Protein AF-A0A4D6WVI9-F1 (afdb_monomer_lite)

Sequence (254 aa):
MNNIILNSSVSWKLLPWIKISQKIFILQQKVYKFSRRCNQHKVYQFQDYMINSSDVKLFIIQKTINNINKYYNNYNKKKYKVKDKIKFYIYKNLYNIQKYKKSIKIILEYIKQYLIYVCIKPEWEARFEPIYKLDSNTFNKSFYIYQISDFFSSNSRNILKTYTSFLSINKSTKYLVVSYFIKRIQSLPYIKYYISCWLNYRNMQYSLYLRNTYDVSYPSVFNCLEILVNYIMLNGWQWYLIYTLNFSKKNNSL

Secondary structure (DSSP, 8-state):
-------TT--GGGS-HHHHHHHHHHHHHHHHHHHHTT-HHHHHHHHHHHHH-HHHHHHHHHHHHHHHHHHHHHHH-------HHHHHHHHHTTT-GGG--HHHHHHHHHHHHHHHHHHHHHHHHHHS-HHHH-SS-HHHHHHHHHHHHHHHHTT-SSSTTT----------GGG--HHHHHHHH---HHHHHHHHHHHHTT-SPPPTTTTS--------GGGHHHHHHHHHHHTTHHHHHHHHHHHHHHHTT-

Structure (mmCIF, N/CA/C/O backbone):
data_AF-A0A4D6WVI9-F1
#
_entry.id   AF-A0A4D6WVI9-F1
#
loop_
_atom_site.group_PDB
_atom_site.id
_atom_site.type_symbol
_atom_site.label_atom_id
_atom_site.label_alt_id
_atom_site.label_comp_id
_atom_site.label_asym_id
_atom_site.label_entity_id
_atom_site.label_seq_id
_atom_site.pdbx_PDB_ins_code
_atom_site.Cartn_x
_atom_site.Cartn_y
_atom_site.Cartn_z
_atom_site.occupancy
_atom_site.B_iso_or_equiv
_atom_site.auth_seq_id
_atom_site.auth_comp_id
_atom_site.auth_asym_id
_atom_site.auth_atom_id
_atom_site.pdbx_PDB_model_num
ATOM 1 N N . MET A 1 1 ? -14.026 -21.372 2.992 1.00 39.72 1 MET A N 1
ATOM 2 C CA . MET A 1 1 ? -13.087 -20.446 3.674 1.00 39.72 1 MET A CA 1
ATOM 3 C C . MET A 1 1 ? -13.906 -19.501 4.537 1.00 39.72 1 MET A C 1
ATOM 5 O O . MET A 1 1 ? -14.769 -18.826 3.993 1.00 39.72 1 MET A O 1
ATOM 9 N N . ASN A 1 2 ? -13.689 -19.478 5.854 1.00 37.91 2 ASN A N 1
ATOM 10 C CA . ASN A 1 2 ? -14.531 -18.698 6.766 1.00 37.91 2 ASN A CA 1
ATOM 11 C C . ASN A 1 2 ? -14.215 -17.205 6.632 1.00 37.91 2 ASN A C 1
ATOM 13 O O . ASN A 1 2 ? -13.144 -16.750 7.039 1.00 37.91 2 ASN A O 1
ATOM 17 N N . ASN A 1 3 ? -15.146 -16.454 6.046 1.00 55.00 3 ASN A N 1
ATOM 18 C CA . ASN A 1 3 ? -15.143 -14.999 6.120 1.00 55.00 3 ASN A CA 1
ATOM 19 C C . ASN A 1 3 ? -15.251 -14.596 7.595 1.00 55.00 3 ASN A C 1
ATOM 21 O O . ASN A 1 3 ? -16.103 -15.111 8.317 1.00 55.00 3 ASN A O 1
ATOM 25 N N . ILE A 1 4 ? -14.383 -13.692 8.055 1.00 62.62 4 ILE A N 1
ATOM 26 C CA . ILE A 1 4 ? -14.512 -13.119 9.397 1.00 62.62 4 ILE A CA 1
ATOM 27 C C . ILE A 1 4 ? -15.808 -12.303 9.402 1.00 62.62 4 ILE A C 1
ATOM 29 O O . ILE A 1 4 ? -15.873 -11.240 8.784 1.00 62.62 4 ILE A O 1
ATOM 33 N N . ILE A 1 5 ? -16.844 -12.807 10.072 1.00 64.31 5 ILE A N 1
ATOM 34 C CA . ILE A 1 5 ? -18.084 -12.062 10.292 1.00 64.31 5 ILE A CA 1
ATOM 35 C C . ILE A 1 5 ? -17.775 -11.012 11.361 1.00 64.31 5 ILE A C 1
ATOM 37 O O . ILE A 1 5 ? -17.593 -11.321 12.538 1.00 64.31 5 ILE A O 1
ATOM 41 N N . LEU A 1 6 ? -17.626 -9.763 10.929 1.00 70.62 6 LEU A N 1
ATOM 42 C CA . LEU A 1 6 ? -17.353 -8.637 11.813 1.00 70.62 6 LEU A CA 1
ATOM 43 C C . LEU A 1 6 ? -18.669 -8.016 12.270 1.00 70.62 6 LEU A C 1
ATOM 45 O O . LEU A 1 6 ? -19.405 -7.459 11.458 1.00 70.62 6 LEU A O 1
ATOM 49 N N . ASN A 1 7 ? -18.897 -8.021 13.581 1.00 70.00 7 ASN A N 1
ATOM 50 C CA . ASN A 1 7 ? -19.986 -7.284 14.216 1.00 70.00 7 ASN A CA 1
ATOM 51 C C . ASN A 1 7 ? -19.443 -6.088 15.010 1.00 70.00 7 ASN A C 1
ATOM 53 O O . ASN A 1 7 ? -18.265 -6.033 15.370 1.00 70.00 7 ASN A O 1
ATOM 57 N N . SER A 1 8 ? -20.315 -5.126 15.321 1.00 66.69 8 SER A N 1
ATOM 58 C CA . SER A 1 8 ? -19.968 -3.898 16.057 1.00 66.69 8 SER A CA 1
ATOM 59 C C . SER A 1 8 ? -19.470 -4.141 17.492 1.00 66.69 8 SER A C 1
ATOM 61 O O . SER A 1 8 ? -18.873 -3.241 18.088 1.00 66.69 8 SER A O 1
ATOM 63 N N . SER A 1 9 ? -19.700 -5.340 18.033 1.00 67.50 9 SER A N 1
ATOM 64 C CA . SER A 1 9 ? -19.270 -5.800 19.358 1.00 67.50 9 SER A CA 1
ATOM 65 C C . SER A 1 9 ? -17.914 -6.516 19.366 1.00 67.50 9 SER A C 1
ATOM 67 O O . SER A 1 9 ? -17.366 -6.750 20.442 1.00 67.50 9 SER A O 1
ATOM 69 N N . VAL A 1 10 ? -17.349 -6.859 18.202 1.00 76.38 10 VAL A N 1
ATOM 70 C CA . VAL A 1 10 ? -16.098 -7.627 18.129 1.00 76.38 10 VAL A CA 1
ATOM 71 C C . VAL A 1 10 ? -14.928 -6.778 18.619 1.00 76.38 10 VAL A C 1
ATOM 73 O O . VAL A 1 10 ? -14.648 -5.702 18.082 1.00 76.38 10 VAL A O 1
ATOM 76 N N . SER A 1 11 ? -14.201 -7.287 19.617 1.00 81.44 11 SER A N 1
ATOM 77 C CA . SER A 1 11 ? -12.953 -6.663 20.047 1.00 81.44 11 SER A CA 1
ATOM 78 C C . SER A 1 11 ? -11.889 -6.835 18.971 1.00 81.44 11 SER A C 1
ATOM 80 O O . SER A 1 11 ? -11.511 -7.953 18.617 1.00 81.44 11 SER A O 1
ATOM 82 N N . TRP A 1 12 ? -11.330 -5.722 18.501 1.00 85.81 12 TRP A N 1
ATOM 83 C CA . TRP A 1 12 ? -10.275 -5.752 17.486 1.00 85.81 12 TRP A CA 1
ATOM 84 C C . TRP A 1 12 ? -9.005 -6.438 17.993 1.00 85.81 12 TRP A C 1
ATOM 86 O O . TRP A 1 12 ? -8.198 -6.913 17.201 1.00 85.81 12 TRP A O 1
ATOM 96 N N . LYS A 1 13 ? -8.811 -6.518 19.313 1.00 84.50 13 LYS A N 1
ATOM 97 C CA . LYS A 1 13 ? -7.664 -7.215 19.907 1.00 84.50 13 LYS A CA 1
ATOM 98 C C . LYS A 1 13 ? -7.710 -8.728 19.689 1.00 84.50 13 LYS A C 1
ATOM 100 O O . LYS A 1 13 ? -6.651 -9.331 19.593 1.00 84.50 13 LYS A O 1
ATOM 105 N N . LEU A 1 14 ? -8.906 -9.310 19.588 1.00 87.31 14 LEU A N 1
ATOM 106 C CA . LEU A 1 14 ? -9.111 -10.757 19.458 1.00 87.31 14 LEU A CA 1
ATOM 107 C C . LEU A 1 14 ? -9.004 -11.256 18.011 1.00 87.31 14 LEU A C 1
ATOM 109 O O . LEU A 1 14 ? -9.065 -12.457 17.763 1.00 87.31 14 LEU A O 1
ATOM 113 N N . LEU A 1 15 ? -8.852 -10.350 17.042 1.00 88.12 15 LEU A N 1
ATOM 114 C CA . LEU A 1 15 ? -8.699 -10.735 15.644 1.00 88.12 15 LEU A CA 1
ATOM 115 C C . LEU A 1 15 ? -7.383 -11.505 15.433 1.00 88.12 15 LEU A C 1
ATOM 117 O O . LEU A 1 15 ? -6.364 -11.162 16.039 1.00 88.12 15 LEU A O 1
ATOM 121 N N . PRO A 1 16 ? -7.361 -12.513 14.540 1.00 91.06 16 PRO A N 1
ATOM 122 C CA . PRO A 1 16 ? -6.181 -13.336 14.289 1.00 91.06 16 PRO A CA 1
ATOM 123 C C . PRO A 1 16 ? -5.155 -12.584 13.423 1.00 91.06 16 PRO A C 1
ATOM 125 O O . PRO A 1 16 ? -4.913 -12.931 12.265 1.00 91.06 16 PRO A O 1
ATOM 128 N N . TRP A 1 17 ? -4.540 -11.539 13.983 1.00 91.69 17 TRP A N 1
ATOM 129 C CA . TRP A 1 17 ? -3.661 -10.605 13.273 1.00 91.69 17 TRP A CA 1
ATOM 130 C C . TRP A 1 17 ? -2.486 -11.279 12.565 1.00 91.69 17 TRP A C 1
ATOM 132 O O . TRP A 1 17 ? -2.117 -10.846 11.477 1.00 91.69 17 TRP A O 1
ATOM 142 N N . ILE A 1 18 ? -1.941 -12.354 13.143 1.00 92.25 18 ILE A N 1
ATOM 143 C CA . ILE A 1 18 ? -0.852 -13.139 12.543 1.00 92.25 18 ILE A CA 1
ATOM 144 C C . ILE A 1 18 ? -1.324 -13.827 11.255 1.00 92.25 18 ILE A C 1
ATOM 146 O O . ILE A 1 18 ? -0.655 -13.759 10.229 1.00 92.25 18 ILE A O 1
ATOM 150 N N . LYS A 1 19 ? -2.515 -14.439 11.267 1.00 92.50 19 LYS A N 1
ATOM 151 C CA . LYS A 1 19 ? -3.078 -15.081 10.068 1.00 92.50 19 LYS A CA 1
ATOM 152 C C . LYS A 1 19 ? -3.406 -14.041 8.996 1.00 92.50 19 LYS A C 1
ATOM 154 O O . LYS A 1 19 ? -3.151 -14.266 7.816 1.00 92.50 19 LYS A O 1
ATOM 159 N N . ILE A 1 20 ? -3.946 -12.892 9.406 1.00 93.25 20 ILE A N 1
ATOM 160 C CA . ILE A 1 20 ? -4.245 -11.774 8.502 1.00 93.25 20 ILE A CA 1
ATOM 161 C C . ILE A 1 20 ? -2.956 -11.269 7.836 1.00 93.25 20 ILE A C 1
ATOM 163 O O . ILE A 1 20 ? -2.907 -11.158 6.612 1.00 93.25 20 ILE A O 1
ATOM 167 N N . SER A 1 21 ? -1.893 -11.014 8.606 1.00 92.00 21 SER A N 1
ATOM 168 C CA . SER A 1 21 ? -0.628 -10.512 8.055 1.00 92.00 21 SER A CA 1
ATOM 169 C C . SER A 1 21 ? 0.038 -11.518 7.114 1.00 92.00 21 SER A C 1
ATOM 171 O O . SER A 1 21 ? 0.501 -11.124 6.044 1.00 92.00 21 SER A O 1
ATOM 173 N N . GLN A 1 22 ? 0.016 -12.811 7.449 1.00 94.50 22 GLN A N 1
ATOM 174 C CA . GLN A 1 22 ? 0.532 -13.879 6.587 1.00 94.50 22 GLN A CA 1
ATOM 175 C C . GLN A 1 22 ? -0.202 -13.937 5.244 1.00 94.50 22 GLN A C 1
ATOM 177 O O . GLN A 1 22 ? 0.440 -13.996 4.196 1.00 94.50 22 GLN A O 1
ATOM 182 N N . LYS A 1 23 ? -1.540 -13.859 5.244 1.00 94.06 23 LYS A N 1
ATOM 183 C CA . LYS A 1 23 ? -2.323 -13.832 3.998 1.00 94.06 23 LYS A CA 1
ATOM 184 C C . LYS A 1 23 ? -1.950 -12.641 3.119 1.00 94.06 23 LYS A C 1
ATOM 186 O O . LYS A 1 23 ? -1.757 -12.809 1.917 1.00 94.06 23 LYS A O 1
ATOM 191 N N . ILE A 1 24 ? -1.830 -11.454 3.713 1.00 95.12 24 ILE A N 1
ATOM 192 C CA . ILE A 1 24 ? -1.454 -10.234 2.987 1.00 95.12 24 ILE A CA 1
ATOM 193 C C . ILE A 1 24 ? -0.057 -10.390 2.388 1.00 95.12 24 ILE A C 1
ATOM 195 O O . ILE A 1 24 ? 0.131 -10.115 1.206 1.00 95.12 24 ILE A O 1
ATOM 199 N N . PHE A 1 25 ? 0.895 -10.903 3.164 1.00 95.44 25 PHE A N 1
ATOM 200 C CA . PHE A 1 25 ? 2.254 -11.154 2.697 1.00 95.44 25 PHE A CA 1
ATOM 201 C C . PHE A 1 25 ? 2.296 -12.146 1.524 1.00 95.44 25 PHE A C 1
ATOM 203 O O . PHE A 1 25 ? 2.973 -11.897 0.528 1.00 95.44 25 PHE A O 1
ATOM 210 N N . ILE A 1 26 ? 1.518 -13.231 1.585 1.00 96.38 26 ILE A N 1
ATOM 211 C CA . ILE A 1 26 ? 1.399 -14.199 0.484 1.00 96.38 26 ILE A CA 1
ATOM 212 C C . ILE A 1 26 ? 0.833 -13.531 -0.777 1.00 96.38 26 ILE A C 1
ATOM 214 O O . ILE A 1 26 ? 1.336 -13.772 -1.876 1.00 96.38 26 ILE A O 1
ATOM 218 N N . LEU A 1 27 ? -0.191 -12.681 -0.644 1.00 96.38 27 LEU A N 1
ATOM 219 C CA . LEU A 1 27 ? -0.748 -11.935 -1.778 1.00 96.38 27 LEU A CA 1
ATOM 220 C C . LEU A 1 27 ? 0.288 -10.977 -2.379 1.00 96.38 27 LEU A C 1
ATOM 222 O O . LEU A 1 27 ? 0.478 -10.975 -3.595 1.00 96.38 27 LEU A O 1
ATOM 226 N N . GLN A 1 28 ? 1.024 -10.244 -1.542 1.00 96.50 28 GLN A N 1
ATOM 227 C CA . GLN A 1 28 ? 2.100 -9.357 -1.989 1.00 96.50 28 GLN A CA 1
ATOM 228 C C . GLN A 1 28 ? 3.207 -10.125 -2.722 1.00 96.50 28 GLN A C 1
ATOM 230 O O . GLN A 1 28 ? 3.633 -9.706 -3.796 1.00 96.50 28 GLN A O 1
ATOM 235 N N . GLN A 1 29 ? 3.617 -11.292 -2.218 1.00 96.69 29 GLN A N 1
ATOM 236 C CA . GLN A 1 29 ? 4.578 -12.146 -2.918 1.00 96.69 29 GLN A CA 1
ATOM 237 C C . GLN A 1 29 ? 4.069 -12.618 -4.281 1.00 96.69 29 GLN A C 1
ATOM 239 O O . GLN A 1 29 ? 4.848 -12.695 -5.232 1.00 96.69 29 GLN A O 1
ATOM 244 N N . LYS A 1 30 ? 2.777 -12.950 -4.401 1.00 96.75 30 LYS A N 1
ATOM 245 C CA . LYS A 1 30 ? 2.186 -13.327 -5.692 1.00 96.75 30 LYS A CA 1
ATOM 246 C C . LYS A 1 30 ? 2.261 -12.162 -6.676 1.00 96.75 30 LYS A C 1
ATOM 248 O O . LYS A 1 30 ? 2.750 -12.363 -7.786 1.00 96.75 30 LYS A O 1
ATOM 253 N N . VAL A 1 31 ? 1.868 -10.956 -6.258 1.00 96.81 31 VAL A N 1
ATOM 254 C CA . VAL A 1 31 ? 1.981 -9.742 -7.086 1.00 96.81 31 VAL A CA 1
ATOM 255 C C . VAL A 1 31 ? 3.430 -9.514 -7.522 1.00 96.81 31 VAL A C 1
ATOM 257 O O . VAL A 1 31 ? 3.687 -9.342 -8.711 1.00 96.81 31 VAL A O 1
ATOM 260 N N . TYR A 1 32 ? 4.385 -9.607 -6.596 1.00 96.12 32 TYR A N 1
ATOM 261 C CA . TYR A 1 32 ? 5.811 -9.467 -6.891 1.00 96.12 32 TYR A CA 1
ATOM 262 C C . TYR A 1 32 ? 6.294 -10.494 -7.934 1.00 96.12 32 TYR A C 1
ATOM 264 O O . TYR A 1 32 ? 6.923 -10.131 -8.929 1.00 96.12 32 TYR A O 1
ATOM 272 N N . LYS A 1 33 ? 5.955 -11.780 -7.756 1.00 97.06 33 LYS A N 1
ATOM 273 C CA . LYS A 1 33 ? 6.332 -12.863 -8.684 1.00 97.06 33 LYS A CA 1
ATOM 274 C C . LYS A 1 33 ? 5.735 -12.666 -10.081 1.00 97.06 33 LYS A C 1
ATOM 276 O O . LYS A 1 33 ? 6.434 -12.893 -11.066 1.00 97.06 33 LYS A O 1
ATOM 281 N N . PHE A 1 34 ? 4.473 -12.247 -10.184 1.00 97.25 34 PHE A N 1
ATOM 282 C CA . PHE A 1 34 ? 3.843 -11.983 -11.483 1.00 97.25 34 PHE A CA 1
ATOM 283 C C . PHE A 1 34 ? 4.369 -10.708 -12.144 1.00 97.25 34 PHE A C 1
ATOM 285 O O . PHE A 1 34 ? 4.575 -10.719 -13.356 1.00 97.25 34 PHE A O 1
ATOM 292 N N . SER A 1 35 ? 4.682 -9.669 -11.364 1.00 95.25 35 SER A N 1
ATOM 293 C CA . SER A 1 35 ? 5.329 -8.454 -11.871 1.00 95.25 35 SER A CA 1
ATOM 294 C C . SER A 1 35 ? 6.711 -8.756 -12.460 1.00 95.25 35 SER A C 1
ATOM 296 O O . SER A 1 35 ? 7.001 -8.325 -13.572 1.00 95.25 35 SER A O 1
ATOM 298 N N . ARG A 1 36 ? 7.524 -9.597 -11.796 1.00 93.75 36 ARG A N 1
ATOM 299 C CA . ARG A 1 36 ? 8.822 -10.061 -12.335 1.00 93.75 36 ARG A CA 1
ATOM 300 C C . ARG A 1 36 ? 8.709 -10.800 -13.669 1.00 93.75 36 ARG A C 1
ATOM 302 O O . ARG A 1 36 ? 9.650 -10.776 -14.448 1.00 93.75 36 ARG A O 1
ATOM 309 N N . ARG A 1 37 ? 7.587 -11.481 -13.909 1.00 95.62 37 ARG A N 1
ATOM 310 C CA . ARG A 1 37 ? 7.300 -12.208 -15.157 1.00 95.62 37 ARG A CA 1
ATOM 311 C C . ARG A 1 37 ? 6.554 -11.349 -16.183 1.00 95.62 37 ARG A C 1
ATOM 313 O O . ARG A 1 37 ? 6.050 -11.895 -17.156 1.00 95.62 37 ARG A O 1
ATOM 320 N N . CYS A 1 38 ? 6.406 -10.047 -15.929 1.00 92.81 38 CYS A N 1
ATOM 321 C CA . CYS A 1 38 ? 5.645 -9.115 -16.762 1.00 92.81 38 CYS A CA 1
ATOM 322 C C . CYS A 1 38 ? 4.188 -9.551 -17.025 1.00 92.81 38 CYS A C 1
ATOM 324 O O . CYS A 1 38 ? 3.580 -9.147 -18.013 1.00 92.81 38 CYS A O 1
ATOM 326 N N . ASN A 1 39 ? 3.590 -10.361 -16.139 1.00 95.31 39 ASN A N 1
ATOM 327 C CA . ASN A 1 39 ? 2.210 -10.820 -16.294 1.00 95.31 39 ASN A CA 1
ATOM 328 C C . ASN A 1 39 ? 1.236 -9.811 -15.669 1.00 95.31 39 ASN A C 1
ATOM 330 O O . ASN A 1 39 ? 0.808 -9.963 -14.520 1.00 95.31 39 ASN A O 1
ATOM 334 N N . GLN A 1 40 ? 0.895 -8.775 -16.438 1.00 93.25 40 GLN A N 1
ATOM 335 C CA . GLN A 1 40 ? 0.081 -7.658 -15.954 1.00 93.25 40 GLN A CA 1
ATOM 336 C C . GLN A 1 40 ? -1.344 -8.077 -15.569 1.00 93.25 40 GLN A C 1
ATOM 338 O O . GLN A 1 40 ? -1.868 -7.617 -14.558 1.00 93.25 40 GLN A O 1
ATOM 343 N N . HIS A 1 41 ? -1.953 -8.997 -16.323 1.00 94.88 41 HIS A N 1
ATOM 344 C CA . HIS A 1 41 ? -3.313 -9.466 -16.051 1.00 94.88 41 HIS A CA 1
ATOM 345 C C . HIS A 1 41 ? -3.432 -10.085 -14.651 1.00 94.88 41 HIS A C 1
ATOM 347 O O . HIS A 1 41 ? -4.323 -9.732 -13.877 1.00 94.88 41 HIS A O 1
ATOM 353 N N . LYS A 1 42 ? -2.497 -10.971 -14.277 1.00 95.94 42 LYS A N 1
ATOM 354 C CA . LYS A 1 42 ? -2.496 -11.567 -12.932 1.00 95.94 42 LYS A CA 1
ATOM 355 C C . LYS A 1 42 ? -2.170 -10.541 -11.851 1.00 95.94 42 LYS A C 1
ATOM 357 O O . LYS A 1 42 ? -2.767 -10.605 -10.780 1.00 95.94 42 LYS A O 1
ATOM 362 N N . VAL A 1 43 ? -1.271 -9.588 -12.115 1.00 95.50 43 VAL A N 1
ATOM 363 C CA . VAL A 1 43 ? -1.005 -8.475 -11.184 1.00 95.50 43 VAL A CA 1
ATOM 364 C C . VAL A 1 43 ? -2.300 -7.722 -10.871 1.00 95.50 43 VAL A C 1
ATOM 366 O O . VAL A 1 43 ? -2.635 -7.574 -9.697 1.00 95.50 43 VAL A O 1
ATOM 369 N N . TYR A 1 44 ? -3.067 -7.344 -11.894 1.00 95.44 44 TYR A N 1
ATOM 370 C CA . TYR A 1 44 ? -4.355 -6.669 -11.728 1.00 95.44 44 TYR A CA 1
ATOM 371 C C . TYR A 1 44 ? -5.375 -7.508 -10.972 1.00 95.44 44 TYR A C 1
ATOM 373 O O . TYR A 1 44 ? -5.996 -7.001 -10.043 1.00 95.44 44 TYR A O 1
ATOM 381 N N . GLN A 1 45 ? -5.493 -8.794 -11.300 1.00 95.62 45 GLN A N 1
ATOM 382 C CA . GLN A 1 45 ? -6.400 -9.704 -10.604 1.00 95.62 45 GLN A CA 1
ATOM 383 C C . GLN A 1 45 ? -6.095 -9.774 -9.097 1.00 95.62 45 GLN A C 1
ATOM 385 O O . GLN A 1 45 ? -7.003 -9.706 -8.269 1.00 95.62 45 GLN A O 1
ATOM 390 N N . PHE A 1 46 ? -4.815 -9.874 -8.718 1.00 96.12 46 PHE A N 1
ATOM 391 C CA . PHE A 1 46 ? -4.425 -9.907 -7.306 1.00 96.12 46 PHE A CA 1
ATOM 392 C C . PHE A 1 46 ? -4.554 -8.545 -6.621 1.00 96.12 46 PHE A C 1
ATOM 394 O O . PHE A 1 46 ? -4.956 -8.503 -5.459 1.00 96.12 46 PHE A O 1
ATOM 401 N N . GLN A 1 47 ? -4.243 -7.444 -7.307 1.00 95.19 47 GLN A N 1
ATOM 402 C CA . GLN A 1 47 ? -4.434 -6.095 -6.767 1.00 95.19 47 GLN A CA 1
ATOM 403 C C . GLN A 1 47 ? -5.913 -5.795 -6.511 1.00 95.19 47 GLN A C 1
ATOM 405 O O . GLN A 1 47 ? -6.244 -5.295 -5.438 1.00 95.19 47 GLN A O 1
ATOM 410 N N . ASP A 1 48 ? -6.801 -6.147 -7.442 1.00 95.25 48 ASP A N 1
ATOM 411 C CA . ASP A 1 48 ? -8.246 -5.965 -7.285 1.00 95.25 48 ASP A CA 1
ATOM 412 C C . ASP A 1 48 ? -8.787 -6.806 -6.118 1.00 95.25 48 ASP A C 1
ATOM 414 O O . ASP A 1 48 ? -9.461 -6.296 -5.218 1.00 95.25 48 ASP A O 1
ATOM 418 N N . TYR A 1 49 ? -8.359 -8.070 -6.036 1.00 95.12 49 TYR A N 1
ATOM 419 C CA . TYR A 1 49 ? -8.669 -8.928 -4.895 1.00 95.12 49 TYR A CA 1
ATOM 420 C C . TYR A 1 49 ? -8.186 -8.329 -3.563 1.00 95.12 49 TYR A C 1
ATOM 422 O O . TYR A 1 49 ? -8.924 -8.324 -2.575 1.00 95.12 49 TYR A O 1
ATOM 430 N N . MET A 1 50 ? -6.959 -7.798 -3.513 1.00 94.56 50 MET A N 1
ATOM 431 C CA . MET A 1 50 ? -6.411 -7.166 -2.308 1.00 94.56 50 MET A CA 1
ATOM 432 C C . MET A 1 50 ? -7.203 -5.923 -1.894 1.00 94.56 50 MET A C 1
ATOM 434 O O . MET A 1 50 ? -7.493 -5.770 -0.708 1.00 94.56 50 MET A O 1
ATOM 438 N N . ILE A 1 51 ? -7.583 -5.066 -2.845 1.00 93.00 51 ILE A N 1
ATOM 439 C CA . ILE A 1 51 ? -8.376 -3.856 -2.580 1.00 93.00 51 ILE A CA 1
ATOM 440 C C . ILE A 1 51 ? -9.729 -4.216 -1.967 1.00 93.00 51 ILE A C 1
ATOM 442 O O . ILE A 1 51 ? -10.190 -3.540 -1.044 1.00 93.00 51 ILE A O 1
ATOM 446 N N . ASN A 1 52 ? -10.351 -5.289 -2.452 1.00 91.25 52 ASN A N 1
ATOM 447 C CA . ASN A 1 52 ? -11.689 -5.688 -2.034 1.00 91.25 52 ASN A CA 1
ATOM 448 C C . ASN A 1 52 ? -11.701 -6.564 -0.769 1.00 91.25 52 ASN A C 1
ATOM 450 O O . ASN A 1 52 ? -12.702 -6.565 -0.045 1.00 91.25 52 ASN A O 1
ATOM 454 N N . SER A 1 53 ? -10.583 -7.215 -0.438 1.00 92.19 53 SER A N 1
ATOM 455 C CA . SER A 1 53 ? -10.451 -8.134 0.697 1.00 92.19 53 SER A CA 1
ATOM 456 C C . SER A 1 53 ? -10.672 -7.481 2.068 1.00 92.19 53 SER A C 1
ATOM 458 O O . SER A 1 53 ? -10.044 -6.484 2.437 1.00 92.19 53 SER A O 1
ATOM 460 N N . SER A 1 54 ? -11.526 -8.109 2.880 1.00 91.19 54 SER A N 1
ATOM 461 C CA . SER A 1 54 ? -11.788 -7.708 4.268 1.00 91.19 54 SER A CA 1
ATOM 462 C C . SER A 1 54 ? -10.548 -7.785 5.156 1.00 91.19 54 SER A C 1
ATOM 464 O O . SER A 1 54 ? -10.315 -6.871 5.946 1.00 91.19 54 SER A O 1
ATOM 466 N N . ASP A 1 55 ? -9.732 -8.831 4.997 1.00 91.75 55 ASP A N 1
ATOM 467 C CA . ASP A 1 55 ? -8.505 -9.039 5.778 1.00 91.75 55 ASP A CA 1
ATOM 468 C C . ASP A 1 55 ? -7.517 -7.882 5.553 1.00 91.75 55 ASP A C 1
ATOM 470 O O . ASP A 1 55 ? -6.951 -7.332 6.501 1.00 91.75 55 ASP A O 1
ATOM 474 N N . VAL A 1 56 ? -7.369 -7.460 4.292 1.00 93.56 56 VAL A N 1
ATOM 475 C CA . VAL A 1 56 ? -6.514 -6.333 3.895 1.00 93.56 56 VAL A CA 1
ATOM 476 C C . VAL A 1 56 ? -7.041 -5.029 4.500 1.00 93.56 56 VAL A C 1
ATOM 478 O O . VAL A 1 56 ? -6.288 -4.310 5.161 1.00 93.56 56 VAL A O 1
ATOM 481 N N . LYS A 1 57 ? -8.343 -4.748 4.355 1.00 93.31 57 LYS A N 1
ATOM 482 C CA . LYS A 1 57 ? -8.987 -3.546 4.917 1.00 93.31 57 LYS A CA 1
ATOM 483 C C . LYS A 1 57 ? -8.802 -3.454 6.434 1.00 93.31 57 LYS A C 1
ATOM 485 O O . LYS A 1 57 ? -8.375 -2.413 6.933 1.00 93.31 57 LYS A O 1
ATOM 490 N N . LEU A 1 58 ? -9.069 -4.538 7.165 1.00 93.00 58 LEU A N 1
ATOM 491 C CA . LEU A 1 58 ? -8.875 -4.607 8.618 1.00 93.00 58 LEU A CA 1
ATOM 492 C C . LEU A 1 58 ? -7.433 -4.295 9.020 1.00 93.00 58 LEU A C 1
ATOM 494 O O . LEU A 1 58 ? -7.194 -3.471 9.909 1.00 93.00 58 LEU A O 1
ATOM 498 N N . PHE A 1 59 ? -6.475 -4.944 8.356 1.00 92.81 59 PHE A N 1
ATOM 499 C CA . PHE A 1 59 ? -5.054 -4.755 8.623 1.00 92.81 59 PHE A CA 1
ATOM 500 C C . PHE A 1 59 ? -4.630 -3.299 8.444 1.00 92.81 59 PHE A C 1
ATOM 502 O O . PHE A 1 59 ? -3.970 -2.734 9.317 1.00 92.81 59 PHE A O 1
ATOM 509 N N . ILE A 1 60 ? -5.048 -2.673 7.346 1.00 93.06 60 ILE A N 1
ATOM 510 C CA . ILE A 1 60 ? -4.706 -1.287 7.018 1.00 93.06 60 ILE A CA 1
ATOM 511 C C . ILE A 1 60 ? -5.295 -0.333 8.047 1.00 93.06 60 ILE A C 1
ATOM 513 O O . ILE A 1 60 ? -4.556 0.502 8.561 1.00 93.06 60 ILE A O 1
ATOM 517 N N . ILE A 1 61 ? -6.576 -0.480 8.403 1.00 92.50 61 ILE A N 1
ATOM 518 C CA . ILE A 1 61 ? -7.225 0.371 9.413 1.00 92.50 61 ILE A CA 1
ATOM 519 C C . ILE A 1 61 ? -6.506 0.255 10.760 1.00 92.50 61 ILE A C 1
ATOM 521 O O . ILE A 1 61 ? -6.228 1.258 11.417 1.00 92.50 61 ILE A O 1
ATOM 525 N N . GLN A 1 62 ? -6.169 -0.965 11.180 1.00 92.00 62 GLN A N 1
ATOM 526 C CA . GLN A 1 62 ? -5.462 -1.174 12.439 1.00 92.00 62 GLN A CA 1
ATOM 527 C C . GLN A 1 62 ? -4.052 -0.572 12.388 1.00 92.00 62 GLN A C 1
ATOM 529 O O . GLN A 1 62 ? -3.617 0.069 13.347 1.00 92.00 62 GLN A O 1
ATOM 534 N N . LYS A 1 63 ? -3.336 -0.741 11.271 1.00 90.31 63 LYS A N 1
ATOM 535 C CA . LYS A 1 63 ? -1.979 -0.216 11.099 1.00 90.31 63 LYS A CA 1
ATOM 536 C C . LYS A 1 63 ? -1.964 1.313 11.081 1.00 90.31 63 LYS A C 1
ATOM 538 O O . LYS A 1 63 ? -1.146 1.898 11.790 1.00 90.31 63 LYS A O 1
ATOM 543 N N . THR A 1 64 ? -2.861 1.958 10.336 1.00 88.88 64 THR A N 1
ATOM 544 C CA . THR A 1 64 ? -2.947 3.426 10.276 1.00 88.88 64 THR A CA 1
ATOM 545 C C . THR A 1 64 ? -3.287 4.009 11.638 1.00 88.88 64 THR A C 1
ATOM 547 O O . THR A 1 64 ? -2.550 4.864 12.122 1.00 88.88 64 THR A O 1
ATOM 550 N N . ILE A 1 65 ? -4.314 3.493 12.318 1.00 88.88 65 ILE A N 1
ATOM 551 C CA . ILE A 1 65 ? -4.702 3.965 13.654 1.00 88.88 65 ILE A CA 1
ATOM 552 C C . ILE A 1 65 ? -3.567 3.778 14.661 1.00 88.88 65 ILE A C 1
ATOM 554 O O . ILE A 1 65 ? -3.271 4.695 15.423 1.00 88.88 65 ILE A O 1
ATOM 558 N N . ASN A 1 66 ? -2.890 2.628 14.657 1.00 87.62 66 ASN A N 1
ATOM 559 C CA . ASN A 1 66 ? -1.758 2.408 15.554 1.00 87.62 66 ASN A CA 1
ATOM 560 C C . ASN A 1 66 ? -0.622 3.403 15.301 1.00 87.62 66 ASN A C 1
ATOM 562 O O . ASN A 1 66 ? 0.001 3.858 16.256 1.00 87.62 66 ASN A O 1
ATOM 566 N N . ASN A 1 67 ? -0.373 3.778 14.047 1.00 83.69 67 ASN A N 1
ATOM 567 C CA . ASN A 1 67 ? 0.648 4.769 13.722 1.00 83.69 67 ASN A CA 1
ATOM 568 C C . ASN A 1 67 ? 0.227 6.191 14.096 1.00 83.69 67 ASN A C 1
ATOM 570 O O . ASN A 1 67 ? 1.061 6.937 14.597 1.00 83.69 67 ASN A O 1
ATOM 574 N N . ILE A 1 68 ? -1.056 6.541 13.948 1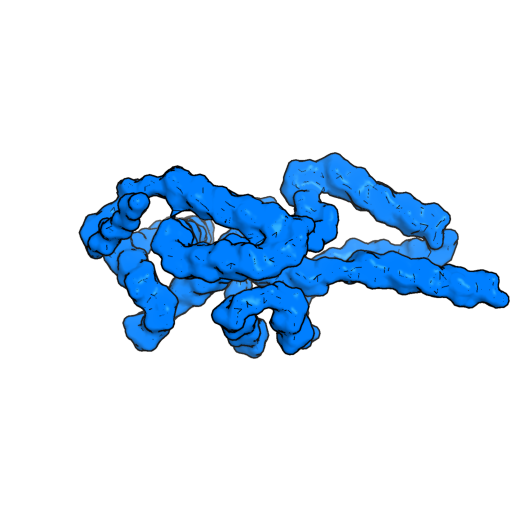.00 83.19 68 ILE A N 1
ATOM 575 C CA . ILE A 1 68 ? -1.606 7.802 14.469 1.00 83.19 68 ILE A CA 1
ATOM 576 C C . ILE A 1 68 ? -1.389 7.861 15.987 1.00 83.19 68 ILE A C 1
ATOM 578 O O . ILE A 1 68 ? -0.882 8.849 16.513 1.00 83.19 68 ILE A O 1
ATOM 582 N N . ASN A 1 69 ? -1.712 6.777 16.695 1.00 83.62 69 ASN A N 1
ATOM 583 C CA . ASN A 1 69 ? -1.551 6.709 18.145 1.00 83.62 69 ASN A CA 1
ATOM 584 C C . ASN A 1 69 ? -0.075 6.817 18.554 1.00 83.62 69 ASN A C 1
ATOM 586 O O . ASN A 1 69 ? 0.237 7.541 19.493 1.00 83.62 69 ASN A O 1
ATOM 590 N N . LYS A 1 70 ? 0.838 6.134 17.846 1.00 81.50 70 LYS A N 1
ATOM 591 C CA . LYS A 1 70 ? 2.289 6.252 18.069 1.00 81.50 70 LYS A CA 1
ATOM 592 C C . LYS A 1 70 ? 2.777 7.683 17.857 1.00 81.50 70 LYS A C 1
ATOM 594 O O . LYS A 1 70 ? 3.517 8.188 18.690 1.00 81.50 70 LYS A O 1
ATOM 599 N N . TYR A 1 71 ? 2.328 8.343 16.793 1.00 77.94 71 TYR A N 1
ATOM 600 C CA . TYR A 1 71 ? 2.682 9.731 16.518 1.00 77.94 71 TYR A CA 1
ATOM 601 C C . TYR A 1 71 ? 2.274 10.662 17.669 1.00 77.94 71 TYR A C 1
ATOM 603 O O . TYR A 1 71 ? 3.120 11.353 18.231 1.00 77.94 71 TYR A O 1
ATOM 611 N N . TYR A 1 72 ? 1.006 10.626 18.089 1.00 76.56 72 TYR A N 1
ATOM 612 C CA . TYR A 1 72 ? 0.530 11.485 19.180 1.00 76.56 72 TYR A CA 1
ATOM 613 C C . TYR A 1 72 ? 1.119 11.125 20.549 1.00 76.56 72 TYR A C 1
ATOM 615 O O . TYR A 1 72 ? 1.316 12.020 21.375 1.00 76.56 72 TYR A O 1
ATOM 623 N 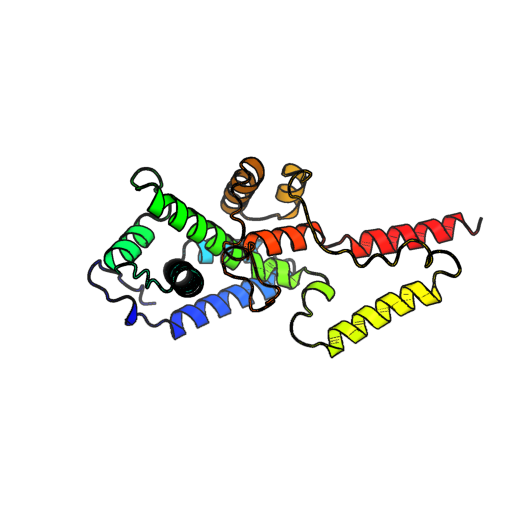N . ASN A 1 73 ? 1.440 9.848 20.786 1.00 78.06 73 ASN A N 1
ATOM 624 C CA . ASN A 1 73 ? 2.179 9.434 21.977 1.00 78.06 73 ASN A CA 1
ATOM 625 C C . ASN A 1 73 ? 3.574 10.067 22.004 1.00 78.06 73 ASN A C 1
ATOM 627 O O . ASN A 1 73 ? 3.974 10.579 23.043 1.00 78.06 73 ASN A O 1
ATOM 631 N N . ASN A 1 74 ? 4.292 10.057 20.880 1.00 78.31 74 ASN A N 1
ATOM 632 C CA . ASN A 1 74 ? 5.646 10.600 20.813 1.00 78.31 74 ASN A CA 1
ATOM 633 C C . ASN A 1 74 ? 5.644 12.131 20.918 1.00 78.31 74 ASN A C 1
ATOM 635 O O . ASN A 1 74 ? 6.456 12.691 21.643 1.00 78.31 74 ASN A O 1
ATOM 639 N N . TYR A 1 75 ? 4.713 12.799 20.230 1.00 72.44 75 TYR A N 1
ATOM 640 C CA . TYR A 1 75 ? 4.706 14.261 20.135 1.00 72.44 75 TYR A CA 1
ATOM 641 C C . TYR A 1 75 ? 4.090 14.939 21.365 1.00 72.44 75 TYR A C 1
ATOM 643 O O . TYR A 1 75 ? 4.635 15.901 21.893 1.00 72.44 75 TYR A O 1
ATOM 651 N N . ASN A 1 76 ? 2.953 14.423 21.845 1.00 73.38 76 ASN A N 1
ATOM 652 C CA . ASN A 1 76 ? 2.155 15.083 22.881 1.00 73.38 76 ASN A CA 1
ATOM 653 C C . ASN A 1 76 ? 2.107 14.297 24.199 1.00 73.38 76 ASN A C 1
ATOM 655 O O . ASN A 1 76 ? 1.397 14.718 25.112 1.00 73.38 76 ASN A O 1
ATOM 659 N N . LYS A 1 77 ? 2.750 13.119 24.289 1.00 75.00 77 LYS A N 1
ATOM 660 C CA . LYS A 1 77 ? 2.597 12.151 25.400 1.00 75.00 77 LYS A CA 1
ATOM 661 C C . LYS A 1 77 ? 1.133 11.756 25.684 1.00 75.00 77 LYS A C 1
ATOM 663 O O . LYS A 1 77 ? 0.831 11.131 26.699 1.00 75.00 77 LYS A O 1
ATOM 668 N N . LYS A 1 78 ? 0.204 12.074 24.770 1.00 70.69 78 LYS A N 1
ATOM 669 C CA . LYS A 1 78 ? -1.237 11.813 24.896 1.00 70.69 78 LYS A CA 1
ATOM 670 C C . LYS A 1 78 ? -1.602 10.519 24.180 1.00 70.69 78 LYS A C 1
ATOM 672 O O . LYS A 1 78 ? -1.414 10.393 22.972 1.00 70.69 78 LYS A O 1
ATOM 677 N N . LYS A 1 79 ? -2.226 9.592 24.916 1.00 69.75 79 LYS A N 1
ATOM 678 C CA . LYS A 1 79 ? -2.751 8.332 24.372 1.00 69.75 79 LYS A CA 1
ATOM 679 C C . LYS A 1 79 ? -4.035 8.570 23.588 1.00 69.75 79 LYS A C 1
ATOM 681 O O . LYS A 1 79 ? -5.129 8.511 24.145 1.00 69.75 79 LYS A O 1
ATOM 686 N N . TYR A 1 80 ? -3.911 8.781 22.280 1.00 69.88 80 TYR A N 1
ATOM 687 C CA . TYR A 1 80 ? -5.065 8.713 21.388 1.00 69.88 80 TYR A CA 1
ATOM 688 C C . TYR A 1 80 ? -5.527 7.248 21.319 1.00 69.88 80 TYR A C 1
ATOM 690 O O . TYR A 1 80 ? -4.799 6.377 20.852 1.00 69.88 80 TYR A O 1
ATOM 698 N N . LYS A 1 81 ? -6.700 6.926 21.876 1.00 75.44 81 LYS A N 1
ATOM 699 C CA . LYS A 1 81 ? -7.282 5.575 21.821 1.00 75.44 81 LYS A CA 1
ATOM 700 C C . LYS A 1 81 ? -8.580 5.623 21.029 1.00 75.44 81 LYS A C 1
ATOM 702 O O . LYS A 1 81 ? -9.630 5.991 21.550 1.00 75.44 81 LYS A O 1
ATOM 707 N N . VAL A 1 82 ? -8.513 5.222 19.763 1.00 81.12 82 VAL A N 1
ATOM 708 C CA . VAL A 1 82 ? -9.709 5.073 18.925 1.00 81.12 82 VAL A CA 1
ATOM 709 C C . VAL A 1 82 ? -10.506 3.852 19.388 1.00 81.12 82 VAL A C 1
ATOM 711 O O . VAL A 1 82 ? -9.979 2.738 19.404 1.00 81.12 82 VAL A O 1
ATOM 714 N N . LYS A 1 83 ? -11.779 4.061 19.750 1.00 85.00 83 LYS A N 1
ATOM 715 C CA . LYS A 1 83 ? -12.707 2.992 20.159 1.00 85.00 83 LYS A CA 1
ATOM 716 C C . LYS A 1 83 ? -12.978 2.033 18.995 1.00 85.00 83 LYS A C 1
ATOM 718 O O . LYS A 1 83 ? -13.168 2.479 17.865 1.00 85.00 83 LYS A O 1
ATOM 723 N N . ASP A 1 84 ? -13.105 0.740 19.282 1.00 85.62 84 ASP A N 1
ATOM 724 C CA . ASP A 1 84 ? -13.339 -0.295 18.260 1.00 85.62 84 ASP A CA 1
ATOM 725 C C . ASP A 1 84 ? -14.638 -0.067 17.461 1.00 85.62 84 ASP A C 1
ATOM 727 O O . ASP A 1 84 ? -14.655 -0.286 16.251 1.00 85.62 84 ASP A O 1
ATOM 731 N N . LYS A 1 85 ? -15.678 0.522 18.077 1.00 84.31 85 LYS A N 1
ATOM 732 C CA . LYS A 1 85 ? -16.902 0.969 17.376 1.00 84.31 85 LYS A CA 1
ATOM 733 C C . LYS A 1 85 ? -16.605 1.928 16.214 1.00 84.31 85 LYS A C 1
ATOM 735 O O . LYS A 1 85 ? -17.193 1.806 15.143 1.00 84.31 85 LYS A O 1
ATOM 740 N N . ILE A 1 86 ? -15.675 2.868 16.408 1.00 84.06 86 ILE A N 1
ATOM 741 C CA . ILE A 1 86 ? -15.269 3.826 15.368 1.00 84.06 86 ILE A CA 1
ATOM 742 C C . ILE A 1 86 ? -14.501 3.095 14.266 1.00 84.06 86 ILE A C 1
ATOM 744 O O . ILE A 1 86 ? -14.730 3.353 13.089 1.00 84.06 86 ILE A O 1
ATOM 748 N N . LYS A 1 87 ? -13.628 2.151 14.629 1.00 88.25 87 LYS A N 1
ATOM 749 C CA . LYS A 1 87 ? -12.877 1.357 13.650 1.00 88.25 87 LYS A CA 1
ATOM 750 C C . LYS A 1 87 ? -13.797 0.498 12.780 1.00 88.25 87 LYS A C 1
ATOM 752 O O . LYS A 1 87 ? -13.616 0.444 11.568 1.00 88.25 87 LYS A O 1
ATOM 757 N N . PHE A 1 88 ? -14.819 -0.114 13.381 1.00 87.19 88 PHE A N 1
ATOM 758 C CA . PHE A 1 88 ? -15.857 -0.842 12.653 1.00 87.19 88 PHE A CA 1
ATOM 759 C C . PHE A 1 88 ? -16.657 0.081 11.722 1.00 87.19 88 PHE A C 1
ATOM 761 O O . PHE A 1 88 ? -16.887 -0.252 10.562 1.00 87.19 88 PHE A O 1
ATOM 768 N N . TYR A 1 89 ? -17.021 1.277 12.196 1.00 85.38 89 TYR A N 1
ATOM 769 C CA . TYR A 1 89 ? -17.704 2.278 11.374 1.00 85.38 89 TYR A CA 1
ATOM 770 C C . TYR A 1 89 ? -16.856 2.733 10.173 1.00 85.38 89 TYR A C 1
ATOM 772 O O . TYR A 1 89 ? -17.378 2.896 9.072 1.00 85.38 89 TYR A O 1
ATOM 780 N N . ILE A 1 90 ? -15.543 2.894 10.361 1.00 88.12 90 ILE A N 1
ATOM 781 C CA . ILE A 1 90 ? -14.580 3.169 9.285 1.00 88.12 90 ILE A CA 1
ATOM 782 C C . ILE A 1 90 ? -14.519 1.998 8.296 1.00 88.12 90 ILE A C 1
ATOM 784 O O . ILE A 1 90 ? -14.586 2.222 7.092 1.00 88.12 90 ILE A O 1
ATOM 788 N N . TYR A 1 91 ? -14.431 0.761 8.792 1.00 89.44 91 TYR A N 1
ATOM 789 C CA . TYR A 1 91 ? -14.386 -0.444 7.960 1.00 89.44 91 TYR A CA 1
ATOM 790 C C . TYR A 1 91 ? -15.622 -0.578 7.060 1.00 89.44 91 TYR A C 1
ATOM 792 O O . TYR A 1 91 ? -15.480 -0.760 5.852 1.00 89.44 91 TYR A O 1
ATOM 800 N N . LYS A 1 92 ? -16.827 -0.426 7.627 1.00 86.12 92 LYS A N 1
ATOM 801 C CA . LYS A 1 92 ? -18.091 -0.587 6.892 1.00 86.12 92 LYS A CA 1
ATOM 802 C C . LYS A 1 92 ? -18.273 0.456 5.784 1.00 86.12 92 LYS A C 1
ATOM 804 O O . LYS A 1 92 ? -18.845 0.156 4.744 1.00 86.12 92 LYS A O 1
ATOM 809 N N . ASN A 1 93 ? -17.788 1.674 6.007 1.00 83.06 93 ASN A N 1
ATOM 810 C CA . ASN A 1 93 ? -18.098 2.834 5.172 1.00 83.06 93 ASN A CA 1
ATOM 811 C C . ASN A 1 93 ? -16.858 3.402 4.445 1.00 83.06 93 ASN A C 1
ATOM 813 O O . ASN A 1 93 ? -16.870 4.558 4.029 1.00 83.06 93 ASN A O 1
ATOM 817 N N . LEU A 1 94 ? -15.803 2.599 4.249 1.00 83.88 94 LEU A N 1
ATOM 818 C CA . LEU A 1 94 ? -14.499 3.029 3.709 1.00 83.88 94 LEU A CA 1
ATOM 819 C C . LEU A 1 94 ? -14.601 3.843 2.399 1.00 83.88 94 LEU A C 1
ATOM 821 O O . LEU A 1 94 ? -13.824 4.776 2.187 1.00 83.88 94 LEU A O 1
ATOM 825 N N . TYR A 1 95 ? -15.593 3.539 1.557 1.00 79.56 95 TYR A N 1
ATOM 826 C CA . TYR A 1 95 ? -15.832 4.218 0.278 1.00 79.56 95 TYR A CA 1
ATOM 827 C C . TYR A 1 95 ? -16.891 5.344 0.339 1.00 79.56 95 TYR A C 1
ATOM 829 O O . TYR A 1 95 ? -16.924 6.194 -0.546 1.00 79.56 95 TYR A O 1
ATOM 837 N N . ASN A 1 96 ? -17.703 5.431 1.400 1.00 76.56 96 ASN A N 1
ATOM 838 C CA . ASN A 1 96 ? -18.836 6.366 1.500 1.00 76.56 96 ASN A CA 1
ATOM 839 C C . ASN A 1 96 ? -18.486 7.642 2.286 1.00 76.56 96 ASN A C 1
ATOM 841 O O . ASN A 1 96 ? -18.817 7.786 3.460 1.00 76.56 96 ASN A O 1
ATOM 845 N N . ILE A 1 97 ? -17.849 8.610 1.620 1.00 63.78 97 ILE A N 1
ATOM 846 C CA . ILE A 1 97 ? -17.229 9.808 2.232 1.00 63.78 97 ILE A CA 1
ATOM 847 C C . ILE A 1 97 ? -18.246 10.811 2.827 1.00 63.78 97 ILE A C 1
ATOM 849 O O . ILE A 1 97 ? -17.906 11.601 3.715 1.00 63.78 97 ILE A O 1
ATOM 853 N N . GLN A 1 98 ? -19.498 10.801 2.366 1.00 62.94 98 GLN A N 1
ATOM 854 C CA . GLN A 1 98 ? -20.454 11.887 2.626 1.00 62.94 98 GLN A CA 1
ATOM 855 C C . GLN A 1 98 ? -20.886 12.014 4.102 1.00 62.94 98 GLN A C 1
ATOM 857 O O . GLN A 1 98 ? -21.191 13.115 4.549 1.00 62.94 98 GLN A O 1
ATOM 862 N N . LYS A 1 99 ? -20.826 10.940 4.904 1.00 63.69 99 LYS A N 1
ATOM 863 C CA . LYS A 1 99 ? -21.413 10.894 6.264 1.00 63.69 99 LYS A CA 1
ATOM 864 C C . LYS A 1 99 ? -20.436 11.167 7.420 1.00 63.69 99 LYS A C 1
ATOM 866 O O . LYS A 1 99 ? -20.704 10.787 8.560 1.00 63.69 99 LYS A O 1
ATOM 871 N N . TYR A 1 100 ? -19.278 11.776 7.159 1.00 67.00 100 TYR A N 1
ATOM 872 C CA . TYR A 1 100 ? -18.196 11.843 8.150 1.00 67.00 100 TYR A CA 1
ATOM 873 C C . TYR A 1 100 ? -17.886 13.240 8.687 1.00 67.00 100 TYR A C 1
ATOM 875 O O . TYR A 1 100 ? -17.769 14.211 7.939 1.00 67.00 100 TYR A O 1
ATOM 883 N N . LYS A 1 101 ? -17.605 13.297 9.998 1.00 79.69 101 LYS A N 1
ATOM 884 C CA . LYS A 1 101 ? -16.901 14.424 10.627 1.00 79.69 101 LYS A CA 1
ATOM 885 C C . LYS A 1 101 ? -15.534 14.623 9.960 1.00 79.69 101 LYS A C 1
ATOM 887 O O . LYS A 1 101 ? -14.886 13.648 9.571 1.00 79.69 101 LYS A O 1
ATOM 892 N N . LYS A 1 102 ? -15.063 15.873 9.889 1.00 79.12 102 LYS A N 1
ATOM 893 C CA . LYS A 1 102 ? -13.789 16.253 9.243 1.00 79.12 102 LYS A CA 1
ATOM 894 C C . LYS A 1 102 ? -12.594 15.415 9.722 1.00 79.12 102 LYS A C 1
ATOM 896 O O . LYS A 1 102 ? -11.808 14.956 8.902 1.00 79.12 102 LYS A O 1
ATOM 901 N N . SER A 1 103 ? -12.500 15.138 11.023 1.00 77.94 103 SER A N 1
ATOM 902 C CA . SER A 1 103 ? -11.434 14.305 11.600 1.00 77.94 103 SER A CA 1
ATOM 903 C C . SER A 1 103 ? -11.434 12.865 11.073 1.00 77.94 103 SER A C 1
ATOM 905 O O . SER A 1 103 ? -10.377 12.318 10.776 1.00 77.94 103 SER A O 1
ATOM 907 N N . ILE A 1 104 ? -12.609 12.256 10.894 1.00 81.38 104 ILE A N 1
ATOM 908 C CA . ILE A 1 104 ? -12.728 10.892 10.358 1.00 81.38 104 ILE A CA 1
ATOM 909 C C . ILE A 1 104 ? -12.427 10.877 8.856 1.00 81.38 104 ILE A C 1
ATOM 911 O O . ILE A 1 104 ? -11.786 9.941 8.388 1.00 81.38 104 ILE A O 1
ATOM 915 N N . LYS A 1 105 ? -12.811 11.926 8.112 1.00 83.06 105 LYS A N 1
ATOM 916 C CA . LYS A 1 105 ? -12.447 12.073 6.690 1.00 83.06 105 LYS A CA 1
ATOM 917 C C . LYS A 1 105 ? -10.931 12.030 6.490 1.00 83.06 105 LYS A C 1
ATOM 919 O O . LYS A 1 105 ? -10.459 11.306 5.625 1.00 83.06 105 LYS A O 1
ATOM 924 N N . ILE A 1 106 ? -10.173 12.725 7.338 1.00 82.38 106 ILE A N 1
ATOM 925 C CA . ILE A 1 106 ? -8.703 12.709 7.290 1.00 82.38 106 ILE A CA 1
ATOM 926 C C . ILE A 1 106 ? -8.153 11.292 7.527 1.00 82.38 106 ILE A C 1
ATOM 928 O O . ILE A 1 106 ? -7.292 10.833 6.780 1.00 82.38 106 ILE A O 1
ATOM 932 N N . ILE A 1 107 ? -8.677 10.572 8.528 1.00 85.50 107 ILE A N 1
ATOM 933 C CA . ILE A 1 107 ? -8.282 9.180 8.817 1.00 85.50 107 ILE A CA 1
ATOM 934 C C . ILE A 1 107 ? -8.606 8.251 7.638 1.00 85.50 107 ILE A C 1
ATOM 936 O O . ILE A 1 107 ? -7.812 7.370 7.314 1.00 85.50 107 ILE A O 1
ATOM 940 N N . LEU A 1 108 ? -9.749 8.450 6.981 1.00 88.06 108 LEU A N 1
ATOM 941 C CA . LEU A 1 108 ? -10.136 7.675 5.803 1.00 88.06 108 LEU A CA 1
ATOM 942 C C . LEU A 1 108 ? -9.188 7.897 4.630 1.00 88.06 108 LEU A C 1
ATOM 944 O O . LEU A 1 108 ? -8.828 6.926 3.970 1.00 88.06 108 LEU A O 1
ATOM 948 N N . GLU A 1 109 ? -8.747 9.131 4.393 1.00 86.44 109 GLU A N 1
ATOM 949 C CA . GLU A 1 109 ? -7.747 9.399 3.357 1.00 86.44 109 GLU A CA 1
ATOM 950 C C . GLU A 1 109 ? -6.417 8.701 3.671 1.00 86.44 109 GLU A C 1
ATOM 952 O O . GLU A 1 109 ? -5.896 8.002 2.801 1.00 86.44 109 GLU A O 1
ATOM 957 N N . TYR A 1 110 ? -5.950 8.722 4.928 1.00 86.81 110 TYR A N 1
ATOM 958 C CA . TYR A 1 110 ? -4.764 7.952 5.335 1.00 86.81 110 TYR A CA 1
ATOM 959 C C . TYR A 1 110 ? -4.927 6.446 5.074 1.00 86.81 110 TYR A C 1
ATOM 961 O O . TYR A 1 110 ? -3.998 5.774 4.622 1.00 86.81 110 TYR A O 1
ATOM 969 N N . ILE A 1 111 ? -6.113 5.898 5.348 1.00 91.06 111 ILE A N 1
ATOM 970 C CA . ILE A 1 111 ? -6.427 4.483 5.108 1.00 91.06 111 ILE A CA 1
ATOM 971 C C . ILE A 1 111 ? -6.408 4.163 3.616 1.00 91.06 111 ILE A C 1
ATOM 973 O O . ILE A 1 111 ? -5.813 3.159 3.228 1.00 91.06 111 ILE A O 1
ATOM 977 N N . LYS A 1 112 ? -7.015 5.002 2.773 1.00 90.50 112 LYS A N 1
ATOM 978 C CA . LYS A 1 112 ? -7.024 4.799 1.319 1.00 90.50 112 LYS A CA 1
ATOM 979 C C . LYS A 1 112 ? -5.622 4.893 0.728 1.00 90.50 112 LYS A C 1
ATOM 981 O O . LYS A 1 112 ? -5.251 4.032 -0.067 1.00 90.50 112 LYS A O 1
ATOM 986 N N . GLN A 1 113 ? -4.829 5.883 1.138 1.00 90.50 113 GLN A N 1
ATOM 987 C CA . GLN A 1 113 ? -3.446 6.027 0.679 1.00 90.50 113 GLN A CA 1
ATOM 988 C C . GLN A 1 113 ? -2.617 4.798 1.058 1.00 90.50 113 GLN A C 1
ATOM 990 O O . 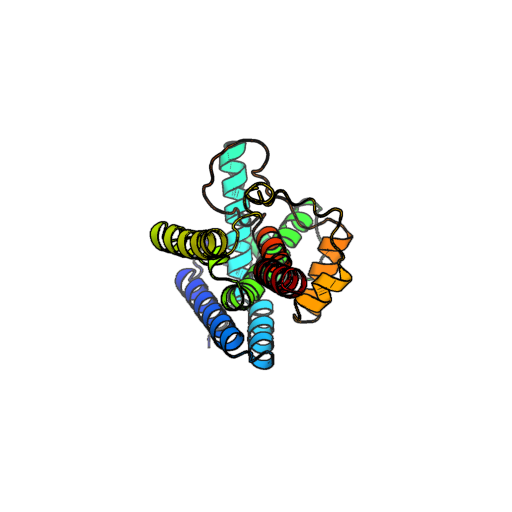GLN A 1 113 ? -1.910 4.243 0.214 1.00 90.50 113 GLN A O 1
ATOM 995 N N . TYR A 1 114 ? -2.769 4.305 2.291 1.00 91.69 114 TYR A N 1
ATOM 996 C CA . TYR A 1 114 ? -2.060 3.106 2.724 1.00 91.69 114 TYR A CA 1
ATOM 997 C C . TYR A 1 114 ? -2.559 1.828 2.031 1.00 91.69 114 TYR A C 1
ATOM 999 O O . TYR A 1 114 ? -1.748 0.967 1.696 1.00 91.69 114 TYR A O 1
ATOM 1007 N N . LEU A 1 115 ? -3.860 1.716 1.743 1.00 93.62 115 LEU A N 1
ATOM 1008 C CA . LEU A 1 115 ? -4.426 0.618 0.952 1.00 93.62 115 LEU A CA 1
ATOM 1009 C C . LEU A 1 115 ? -3.809 0.550 -0.440 1.00 93.62 115 LEU A C 1
ATOM 1011 O O . LEU A 1 115 ? -3.326 -0.506 -0.850 1.00 93.62 115 LEU A O 1
ATOM 1015 N N . ILE A 1 116 ? -3.774 1.683 -1.136 1.00 93.62 116 ILE A N 1
ATOM 1016 C CA . ILE A 1 116 ? -3.186 1.771 -2.471 1.00 93.62 116 ILE A CA 1
ATOM 1017 C C . ILE A 1 116 ? -1.686 1.459 -2.420 1.00 93.62 116 ILE A C 1
ATOM 1019 O O . ILE A 1 116 ? -1.201 0.665 -3.227 1.00 93.62 116 ILE A O 1
ATOM 1023 N N . TYR A 1 117 ? -0.965 1.984 -1.425 1.00 92.81 117 TYR A N 1
ATOM 1024 C CA . TYR A 1 117 ? 0.446 1.660 -1.213 1.00 92.81 117 TYR A CA 1
ATOM 1025 C C . TYR A 1 117 ? 0.679 0.152 -1.054 1.00 92.81 117 TYR A C 1
ATOM 1027 O O . TYR A 1 117 ? 1.502 -0.415 -1.767 1.00 92.81 117 TYR A O 1
ATOM 1035 N N . VAL A 1 118 ? -0.061 -0.514 -0.161 1.00 92.62 118 VAL A N 1
ATOM 1036 C CA . VAL A 1 118 ? 0.093 -1.952 0.127 1.00 92.62 118 VAL A CA 1
ATOM 1037 C C . VAL A 1 118 ? -0.116 -2.816 -1.123 1.00 92.62 118 VAL A C 1
ATOM 1039 O O . VAL A 1 118 ? 0.549 -3.847 -1.254 1.00 92.62 118 VAL A O 1
ATOM 1042 N N . CYS A 1 119 ? -0.998 -2.392 -2.034 1.00 93.94 119 CYS A N 1
ATOM 1043 C CA . CYS A 1 119 ? -1.312 -3.111 -3.272 1.00 93.94 119 CYS A CA 1
ATOM 1044 C C . CYS A 1 119 ? -0.273 -2.883 -4.385 1.00 93.94 119 CYS A C 1
ATOM 1046 O O . CYS A 1 119 ? 0.080 -3.821 -5.100 1.00 93.94 119 CYS A O 1
ATOM 1048 N N . ILE A 1 120 ? 0.225 -1.653 -4.537 1.00 93.62 120 ILE A N 1
ATOM 1049 C CA . ILE A 1 120 ? 1.148 -1.273 -5.623 1.00 93.62 120 ILE A CA 1
ATOM 1050 C C . ILE A 1 120 ? 2.600 -1.600 -5.281 1.00 93.62 120 ILE A C 1
ATOM 1052 O O . ILE A 1 120 ? 3.366 -1.996 -6.157 1.00 93.62 120 ILE A O 1
ATOM 1056 N N . LYS A 1 121 ? 2.986 -1.451 -4.010 1.00 92.88 121 LYS A N 1
ATOM 1057 C CA . LYS A 1 121 ? 4.352 -1.678 -3.529 1.00 92.88 121 LYS A CA 1
ATOM 1058 C C . LYS A 1 121 ? 5.004 -2.949 -4.107 1.00 92.88 121 LYS A C 1
ATOM 1060 O O . LYS A 1 121 ? 6.050 -2.800 -4.731 1.00 92.88 121 LYS A O 1
ATOM 1065 N N . PRO A 1 122 ? 4.423 -4.161 -3.982 1.00 94.00 122 PRO A N 1
ATOM 1066 C CA . PRO A 1 122 ? 5.078 -5.381 -4.464 1.00 94.00 122 PRO A CA 1
ATOM 1067 C C . PRO A 1 122 ? 5.280 -5.420 -5.986 1.00 94.00 122 PRO A C 1
ATOM 1069 O O . PRO A 1 122 ? 6.236 -6.032 -6.461 1.00 94.00 122 PRO A O 1
ATOM 1072 N N . GLU A 1 123 ? 4.403 -4.778 -6.765 1.00 94.69 123 GLU A N 1
ATOM 1073 C CA . GLU A 1 123 ? 4.565 -4.685 -8.221 1.00 94.69 123 GLU A CA 1
ATOM 1074 C C . GLU A 1 123 ? 5.821 -3.884 -8.563 1.00 94.69 123 GLU A C 1
ATOM 1076 O O . GLU A 1 123 ? 6.616 -4.308 -9.403 1.00 94.69 123 GLU A O 1
ATOM 1081 N N . TRP A 1 124 ? 6.012 -2.750 -7.893 1.00 91.50 124 TRP A N 1
ATOM 1082 C CA . TRP A 1 124 ? 7.128 -1.853 -8.162 1.00 91.50 124 TRP A CA 1
ATOM 1083 C C . TRP A 1 124 ? 8.428 -2.306 -7.520 1.00 91.50 124 TRP A C 1
ATOM 1085 O O . TRP A 1 124 ? 9.470 -2.178 -8.150 1.00 91.50 124 TRP A O 1
ATOM 1095 N N . GLU A 1 125 ? 8.386 -2.956 -6.359 1.00 89.75 125 GLU A N 1
ATOM 1096 C CA . GLU A 1 125 ? 9.562 -3.616 -5.783 1.00 89.75 125 GLU A CA 1
ATOM 1097 C C . GLU A 1 125 ? 10.162 -4.660 -6.727 1.00 89.75 125 GLU A C 1
ATOM 1099 O O . GLU A 1 125 ? 11.376 -4.837 -6.746 1.00 89.75 125 GLU A O 1
ATOM 1104 N N . ALA A 1 126 ? 9.358 -5.333 -7.552 1.00 90.06 126 ALA A N 1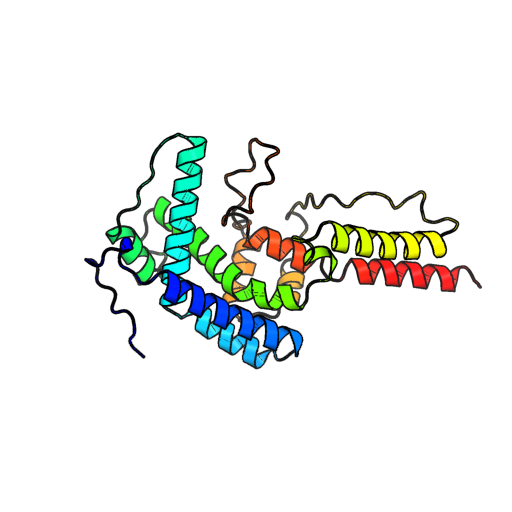
ATOM 1105 C CA . ALA A 1 126 ? 9.891 -6.216 -8.586 1.00 90.06 126 ALA A CA 1
ATOM 1106 C C . ALA A 1 126 ? 10.649 -5.439 -9.679 1.00 90.06 126 ALA A C 1
ATOM 1108 O O . ALA A 1 126 ? 11.716 -5.882 -10.113 1.00 90.06 126 ALA A O 1
ATOM 1109 N N . ARG A 1 127 ? 10.121 -4.273 -10.073 1.00 89.25 127 ARG A N 1
ATOM 1110 C CA . ARG A 1 127 ? 10.576 -3.442 -11.205 1.00 89.25 127 ARG A CA 1
ATOM 1111 C C . ARG A 1 127 ? 11.671 -2.440 -10.864 1.00 89.25 127 ARG A C 1
ATOM 1113 O O . ARG A 1 127 ? 12.302 -1.911 -11.775 1.00 89.25 127 ARG A O 1
ATOM 1120 N N . PHE A 1 128 ? 11.854 -2.129 -9.588 1.00 85.56 128 PHE A N 1
ATOM 1121 C CA . PHE A 1 128 ? 12.836 -1.142 -9.177 1.00 85.56 128 PHE A CA 1
ATOM 1122 C C . PHE A 1 128 ? 14.256 -1.590 -9.502 1.00 85.56 128 PHE A C 1
ATOM 1124 O O . PHE A 1 128 ? 14.598 -2.776 -9.415 1.00 85.56 128 PHE A O 1
ATOM 1131 N N . GLU A 1 129 ? 15.086 -0.612 -9.841 1.00 75.75 129 GLU A N 1
ATOM 1132 C CA . GLU A 1 129 ? 16.529 -0.786 -9.946 1.00 75.75 129 GLU A CA 1
ATOM 1133 C C . GLU A 1 129 ? 17.127 -1.293 -8.621 1.00 75.75 129 GLU A C 1
ATOM 1135 O O . GLU A 1 129 ? 16.575 -1.023 -7.545 1.00 75.75 129 GLU A O 1
ATOM 1140 N N . PRO A 1 130 ? 18.260 -2.021 -8.668 1.00 70.00 130 PRO A N 1
ATOM 1141 C CA . PRO A 1 130 ? 18.914 -2.559 -7.479 1.00 70.00 130 PRO A CA 1
ATOM 1142 C C . PRO A 1 130 ? 19.144 -1.511 -6.392 1.00 70.00 130 PRO A C 1
ATOM 1144 O O . PRO A 1 130 ? 18.935 -1.814 -5.225 1.00 70.00 130 PRO A O 1
ATOM 1147 N N . ILE A 1 131 ? 19.466 -0.265 -6.752 1.00 67.31 131 ILE A N 1
ATOM 1148 C CA . ILE A 1 131 ? 19.767 0.796 -5.782 1.00 67.31 131 ILE A CA 1
ATOM 1149 C C . ILE A 1 131 ? 18.620 1.066 -4.796 1.00 67.31 131 ILE A C 1
ATOM 1151 O O . ILE A 1 131 ? 18.872 1.374 -3.634 1.00 67.31 131 ILE A O 1
ATOM 1155 N N . TYR A 1 132 ? 17.369 0.899 -5.239 1.00 66.06 132 TYR A N 1
ATOM 1156 C CA . TYR A 1 132 ? 16.171 1.092 -4.417 1.00 66.06 132 TYR A CA 1
ATOM 1157 C C . TYR A 1 132 ? 15.776 -0.167 -3.628 1.00 66.06 132 TYR A C 1
ATOM 1159 O O . TYR A 1 132 ? 14.882 -0.113 -2.791 1.00 66.06 132 TYR A O 1
ATOM 1167 N N . LYS A 1 133 ? 16.412 -1.314 -3.899 1.00 63.72 133 LYS A N 1
ATOM 1168 C CA . LYS A 1 133 ? 16.196 -2.593 -3.196 1.00 63.72 133 LYS A CA 1
ATOM 1169 C C . LYS A 1 133 ? 17.170 -2.788 -2.022 1.00 63.72 133 LYS A C 1
ATOM 1171 O O . LYS A 1 133 ? 17.033 -3.747 -1.266 1.00 63.72 133 LYS A O 1
ATOM 1176 N N . LEU A 1 134 ? 18.155 -1.901 -1.869 1.00 55.75 134 LEU A N 1
ATOM 1177 C CA . LEU A 1 134 ? 19.327 -2.051 -0.995 1.00 55.75 134 LEU A CA 1
ATOM 1178 C C . LEU A 1 134 ? 19.134 -1.513 0.435 1.00 55.75 134 LEU A C 1
ATOM 1180 O O . LEU A 1 134 ? 20.102 -1.120 1.083 1.00 55.75 134 LEU A O 1
ATOM 1184 N N . ASP A 1 135 ? 17.911 -1.536 0.961 1.00 51.62 135 ASP A N 1
ATOM 1185 C CA . ASP A 1 135 ? 17.609 -1.013 2.302 1.00 51.62 135 ASP A CA 1
ATOM 1186 C C . ASP A 1 135 ? 18.055 -1.935 3.460 1.00 51.62 135 ASP A C 1
ATOM 1188 O O . ASP A 1 135 ? 17.823 -1.602 4.618 1.00 51.62 135 ASP A O 1
ATOM 1192 N N . SER A 1 136 ? 18.701 -3.084 3.199 1.00 47.16 136 SER A N 1
ATOM 1193 C CA . SER A 1 136 ? 19.030 -4.065 4.258 1.00 47.16 136 SER A CA 1
ATOM 1194 C C . SER A 1 136 ? 20.485 -4.534 4.368 1.00 47.16 136 SER A C 1
ATOM 1196 O O . SER A 1 136 ? 20.861 -4.945 5.457 1.00 47.16 136 SER A O 1
ATOM 1198 N N . ASN A 1 137 ? 21.334 -4.414 3.339 1.00 46.38 137 ASN A N 1
ATOM 1199 C CA . ASN A 1 137 ? 22.751 -4.803 3.436 1.00 46.38 137 ASN A CA 1
ATOM 1200 C C . ASN A 1 137 ? 23.657 -3.673 2.939 1.00 46.38 137 ASN A C 1
ATOM 1202 O O . ASN A 1 137 ? 23.776 -3.440 1.732 1.00 46.38 137 ASN A O 1
ATOM 1206 N N . THR A 1 138 ? 24.334 -3.008 3.878 1.00 53.19 138 THR A N 1
ATOM 1207 C CA . THR A 1 138 ? 25.346 -1.966 3.626 1.00 53.19 138 THR A CA 1
ATOM 1208 C C . THR A 1 138 ? 26.406 -2.420 2.621 1.00 53.19 138 THR A C 1
ATOM 1210 O O . THR A 1 138 ? 26.796 -1.630 1.767 1.00 53.19 138 THR A O 1
ATOM 1213 N N . PHE A 1 139 ? 26.783 -3.702 2.650 1.00 51.97 139 PHE A N 1
ATOM 1214 C CA . PHE A 1 139 ? 27.781 -4.299 1.757 1.00 51.97 139 PHE A CA 1
ATOM 1215 C C . PHE A 1 139 ? 27.324 -4.416 0.293 1.00 51.97 139 PHE A C 1
ATOM 1217 O O . PHE A 1 139 ? 28.059 -4.086 -0.630 1.00 51.97 139 PHE A O 1
ATOM 1224 N N . ASN A 1 140 ? 26.076 -4.825 0.045 1.00 53.78 140 ASN A N 1
ATOM 1225 C CA . ASN A 1 140 ? 25.554 -4.888 -1.326 1.00 53.78 140 ASN A CA 1
ATOM 1226 C C . ASN A 1 140 ? 25.343 -3.480 -1.897 1.00 53.78 140 ASN A C 1
ATOM 1228 O O . ASN A 1 140 ? 25.494 -3.260 -3.099 1.00 53.78 140 ASN A O 1
ATOM 1232 N N . LYS A 1 141 ? 25.016 -2.519 -1.023 1.00 58.06 141 LYS A N 1
ATOM 1233 C CA . LYS A 1 141 ? 24.898 -1.107 -1.382 1.00 58.06 141 LYS A CA 1
ATOM 1234 C C . LYS A 1 141 ? 26.254 -0.531 -1.770 1.00 58.06 141 LYS A C 1
ATOM 1236 O O . LYS A 1 141 ? 26.350 0.079 -2.831 1.00 58.06 141 LYS A O 1
ATOM 1241 N N . SER A 1 142 ? 27.290 -0.758 -0.964 1.00 57.22 142 SER A N 1
ATOM 1242 C CA . SER A 1 142 ? 28.648 -0.307 -1.273 1.00 57.22 142 SER A CA 1
ATOM 1243 C C . SER A 1 142 ? 29.204 -0.985 -2.521 1.00 57.22 142 SER A C 1
ATOM 1245 O O . SER A 1 142 ? 29.790 -0.294 -3.341 1.00 57.22 142 SER A O 1
ATOM 1247 N N . PHE A 1 143 ? 28.953 -2.280 -2.733 1.00 60.84 143 PHE A N 1
ATOM 1248 C CA . PHE A 1 143 ? 29.410 -3.001 -3.925 1.00 60.84 143 PHE A CA 1
ATOM 1249 C C . PHE A 1 143 ? 28.737 -2.514 -5.217 1.00 60.84 143 PHE A C 1
ATOM 1251 O O . PHE A 1 143 ? 29.404 -2.328 -6.231 1.00 60.84 143 PHE A O 1
ATOM 1258 N N . TYR A 1 144 ? 27.427 -2.249 -5.193 1.00 61.06 144 TYR A N 1
ATOM 1259 C CA . TYR A 1 144 ? 26.723 -1.693 -6.354 1.00 61.06 144 TYR A CA 1
ATOM 1260 C C . TYR A 1 144 ? 27.138 -0.241 -6.632 1.00 61.06 144 TYR A C 1
ATOM 1262 O O . TYR A 1 144 ? 27.367 0.128 -7.782 1.00 61.06 144 TYR A O 1
ATOM 1270 N N . ILE A 1 145 ? 27.288 0.578 -5.582 1.00 62.56 145 ILE A N 1
ATOM 1271 C CA . ILE A 1 145 ? 27.838 1.937 -5.703 1.00 62.56 145 ILE A CA 1
ATOM 1272 C C . ILE A 1 145 ? 29.264 1.884 -6.255 1.00 62.56 145 ILE A C 1
ATOM 1274 O O . ILE A 1 145 ? 29.586 2.678 -7.131 1.00 62.56 145 ILE A O 1
ATOM 1278 N N . TYR A 1 146 ? 30.083 0.934 -5.797 1.00 65.12 146 TYR A N 1
ATOM 1279 C CA . TYR A 1 146 ? 31.440 0.719 -6.283 1.00 65.12 146 TYR A CA 1
ATOM 1280 C C . TYR A 1 146 ? 31.442 0.381 -7.774 1.00 65.12 146 TYR A C 1
ATOM 1282 O O . TYR A 1 146 ? 32.087 1.092 -8.532 1.00 65.12 146 TYR A O 1
ATOM 1290 N N . GLN A 1 147 ? 30.650 -0.597 -8.224 1.00 64.81 147 GLN A N 1
ATOM 1291 C CA . GLN A 1 147 ? 30.542 -0.929 -9.652 1.00 64.81 147 GLN A CA 1
ATOM 1292 C C . GLN A 1 147 ? 30.091 0.258 -10.507 1.00 64.81 147 GLN A C 1
ATOM 1294 O O . GLN A 1 147 ? 30.622 0.474 -11.590 1.00 64.81 147 GLN A O 1
ATOM 1299 N N . ILE A 1 148 ? 29.129 1.049 -10.025 1.00 64.06 148 ILE A N 1
ATOM 1300 C CA . ILE A 1 148 ? 28.702 2.268 -10.718 1.00 64.06 148 ILE A CA 1
ATOM 1301 C C . ILE A 1 148 ? 29.838 3.296 -10.751 1.00 64.06 148 ILE A C 1
ATOM 1303 O O . ILE A 1 148 ? 30.087 3.903 -11.789 1.00 64.06 148 ILE A O 1
ATOM 1307 N N . SER A 1 149 ? 30.529 3.498 -9.629 1.00 62.53 149 SER A N 1
ATOM 1308 C CA . SER A 1 149 ? 31.647 4.437 -9.540 1.00 62.53 149 SER A CA 1
ATOM 1309 C C . SER A 1 149 ? 32.811 4.021 -10.432 1.00 62.53 149 SER A C 1
ATOM 1311 O O . SER A 1 149 ? 33.391 4.880 -11.087 1.00 62.53 149 SER A O 1
ATOM 1313 N N . ASP A 1 150 ? 33.081 2.719 -10.526 1.00 64.12 150 ASP A N 1
ATOM 1314 C CA . ASP A 1 150 ? 34.128 2.132 -11.351 1.00 64.12 150 ASP A CA 1
ATOM 1315 C C . ASP A 1 150 ? 33.763 2.210 -12.840 1.00 64.12 150 ASP A C 1
ATOM 1317 O O . ASP A 1 150 ? 34.564 2.615 -13.681 1.00 64.12 150 ASP A O 1
ATOM 1321 N N . PHE A 1 151 ? 32.492 1.964 -13.175 1.00 65.88 151 PHE A N 1
ATOM 1322 C CA . PHE A 1 151 ? 31.960 2.221 -14.512 1.00 65.88 151 PHE A CA 1
ATOM 1323 C C . PHE A 1 151 ? 32.052 3.701 -14.902 1.00 65.88 151 PHE A C 1
ATOM 1325 O O . PHE A 1 151 ? 32.245 4.003 -16.074 1.00 65.88 151 PHE A O 1
ATOM 1332 N N . PHE A 1 152 ? 31.910 4.649 -13.974 1.00 59.88 152 PHE A N 1
ATOM 1333 C CA . PHE A 1 152 ? 32.098 6.062 -14.304 1.00 59.88 152 PHE A CA 1
ATOM 1334 C C . PHE A 1 152 ? 33.578 6.456 -14.349 1.00 59.88 152 PHE A C 1
ATOM 1336 O O . PHE A 1 152 ? 33.958 7.199 -15.254 1.00 59.88 152 PHE A O 1
ATOM 1343 N N . SER A 1 153 ? 34.428 5.945 -13.456 1.00 61.81 153 SER A N 1
ATOM 1344 C CA . SER A 1 153 ? 35.863 6.264 -13.400 1.00 61.81 153 SER A CA 1
ATOM 1345 C C . SER A 1 153 ? 36.631 5.730 -14.606 1.00 61.81 153 SER A C 1
ATOM 1347 O O . SER A 1 153 ? 37.335 6.494 -15.268 1.00 61.81 153 SER A O 1
ATOM 1349 N N . SER A 1 154 ? 36.418 4.465 -14.969 1.00 62.06 154 SER A N 1
ATOM 1350 C CA . SER A 1 154 ? 37.034 3.819 -16.137 1.00 62.06 154 SER A CA 1
ATOM 1351 C C . SER A 1 154 ? 36.679 4.515 -17.452 1.00 62.06 154 SER A C 1
ATOM 1353 O O . SER A 1 154 ? 37.420 4.473 -18.433 1.00 62.06 154 SER A O 1
ATOM 1355 N N . ASN A 1 155 ? 35.539 5.193 -17.462 1.00 55.50 155 ASN A N 1
ATOM 1356 C CA . ASN A 1 155 ? 34.839 5.581 -18.668 1.00 55.50 155 ASN A CA 1
ATOM 1357 C C . ASN A 1 155 ? 34.716 7.114 -18.770 1.00 55.50 155 ASN A C 1
ATOM 1359 O O . ASN A 1 155 ? 34.103 7.620 -19.708 1.00 55.50 155 ASN A O 1
ATOM 1363 N N . SER A 1 156 ? 35.297 7.878 -17.841 1.00 53.56 156 SER A N 1
ATOM 1364 C CA . SER A 1 156 ? 35.323 9.338 -17.906 1.00 53.56 156 SER A CA 1
ATOM 1365 C C . SER A 1 156 ? 36.676 9.915 -17.499 1.00 53.56 156 SER A C 1
ATOM 1367 O O . SER A 1 156 ? 36.898 10.307 -16.361 1.00 53.56 156 SER A O 1
ATOM 1369 N N . ARG A 1 157 ? 37.576 10.090 -18.474 1.00 52.22 157 ARG A N 1
ATOM 1370 C CA . ARG A 1 157 ? 38.787 10.893 -18.237 1.00 52.22 157 ARG A CA 1
ATOM 1371 C C . ARG A 1 157 ? 38.486 12.390 -18.033 1.00 52.22 157 ARG A C 1
ATOM 1373 O O . ARG A 1 157 ? 39.315 13.066 -17.450 1.00 52.22 157 ARG A O 1
ATOM 1380 N N . ASN A 1 158 ? 37.294 12.891 -18.410 1.00 49.81 158 ASN A N 1
ATOM 1381 C CA . ASN A 1 158 ? 36.941 14.324 -18.318 1.00 49.81 158 ASN A CA 1
ATOM 1382 C C . ASN A 1 158 ? 35.547 14.677 -17.737 1.00 49.81 158 ASN A C 1
ATOM 1384 O O . ASN A 1 158 ? 35.235 15.857 -17.625 1.00 49.81 158 ASN A O 1
ATOM 1388 N N . ILE A 1 159 ? 34.692 13.718 -17.348 1.00 49.97 159 ILE A N 1
ATOM 1389 C CA . ILE A 1 159 ? 33.282 14.013 -16.961 1.00 49.97 159 ILE A CA 1
ATOM 1390 C C . ILE A 1 159 ? 33.086 14.066 -15.429 1.00 49.97 159 ILE A C 1
ATOM 1392 O O . ILE A 1 159 ? 32.109 14.621 -14.931 1.00 49.97 159 ILE A O 1
ATOM 1396 N N . LEU A 1 160 ? 34.045 13.555 -14.651 1.00 43.84 160 LEU A N 1
ATOM 1397 C CA . LEU A 1 160 ? 33.932 13.435 -13.191 1.00 43.84 160 LEU A CA 1
ATOM 1398 C C . LEU A 1 160 ? 33.999 14.755 -12.409 1.00 43.84 160 LEU A C 1
ATOM 1400 O O . LEU A 1 160 ? 33.598 14.772 -11.249 1.00 43.84 160 LEU A O 1
ATOM 1404 N N . LYS A 1 161 ? 34.434 15.871 -13.011 1.00 43.66 161 LYS A N 1
ATOM 1405 C CA . LYS A 1 161 ? 34.474 17.168 -12.307 1.00 43.66 161 LYS A CA 1
ATOM 1406 C C . LYS A 1 161 ? 33.102 17.836 -12.142 1.00 43.66 161 LYS A C 1
ATOM 1408 O O . LYS A 1 161 ? 32.996 18.756 -11.341 1.00 43.66 161 LYS A O 1
ATOM 1413 N N . THR A 1 162 ? 32.055 17.396 -12.847 1.00 40.22 162 THR A N 1
ATOM 1414 C CA . THR A 1 162 ? 30.771 18.127 -12.891 1.00 40.22 162 THR A CA 1
ATOM 1415 C C . THR A 1 162 ? 29.555 17.373 -12.346 1.00 40.22 162 THR A C 1
ATOM 1417 O O . THR A 1 162 ? 28.537 18.012 -12.091 1.00 40.22 162 THR A O 1
ATOM 1420 N N . TYR A 1 163 ? 29.627 16.058 -12.097 1.00 43.81 163 TYR A N 1
ATOM 1421 C CA . TYR A 1 163 ? 28.423 15.264 -11.779 1.00 43.81 163 TYR A CA 1
ATOM 1422 C C . TYR A 1 163 ? 28.457 14.456 -10.478 1.00 43.81 163 TYR A C 1
ATOM 1424 O O . TYR A 1 163 ? 27.496 13.746 -10.185 1.00 43.81 163 TYR A O 1
ATOM 1432 N N . THR A 1 164 ? 29.474 14.610 -9.627 1.00 35.59 164 THR A N 1
ATOM 1433 C CA . THR A 1 164 ? 29.458 14.052 -8.261 1.00 35.59 164 THR A CA 1
ATOM 1434 C C . THR A 1 164 ? 28.595 14.898 -7.319 1.00 35.59 164 THR A C 1
ATOM 1436 O O . THR A 1 164 ? 29.022 15.282 -6.234 1.00 35.59 164 THR A O 1
ATOM 1439 N N . SER A 1 165 ? 27.367 15.224 -7.720 1.00 36.91 165 SER A N 1
ATOM 1440 C CA . SER A 1 165 ? 26.347 15.620 -6.756 1.00 36.91 165 SER A CA 1
ATOM 1441 C C . SER A 1 165 ? 25.570 14.361 -6.406 1.00 36.91 165 SER A C 1
ATOM 1443 O O . SER A 1 165 ? 24.842 13.797 -7.221 1.00 36.91 165 SER A O 1
ATOM 1445 N N . PHE A 1 166 ? 25.759 13.881 -5.177 1.00 38.44 166 PHE A N 1
ATOM 1446 C CA . PHE A 1 166 ? 24.806 12.963 -4.575 1.00 38.44 166 PHE A CA 1
ATOM 1447 C C . PHE A 1 166 ? 23.428 13.607 -4.725 1.00 38.44 166 PHE A C 1
ATOM 1449 O O . PHE A 1 166 ? 23.163 14.645 -4.119 1.00 38.44 166 PHE A O 1
ATOM 1456 N N . LEU A 1 167 ? 22.578 13.033 -5.578 1.00 39.59 167 LEU A N 1
ATOM 1457 C CA . LEU A 1 167 ? 21.193 13.456 -5.739 1.00 39.59 167 LEU A CA 1
ATOM 1458 C C . LEU A 1 167 ? 20.484 13.211 -4.407 1.00 39.59 167 LEU A C 1
ATOM 1460 O O . LEU A 1 167 ? 19.919 12.144 -4.163 1.00 39.59 167 LEU A O 1
ATOM 1464 N N . SER A 1 168 ? 20.531 14.204 -3.523 1.00 38.81 168 SER A N 1
ATOM 1465 C CA . SER A 1 168 ? 19.602 14.299 -2.416 1.00 38.81 168 SER A CA 1
ATOM 1466 C C . SER A 1 168 ? 18.220 14.419 -3.052 1.00 38.81 168 SER A C 1
ATOM 1468 O O . SER A 1 168 ? 17.921 15.351 -3.799 1.00 38.81 168 SER A O 1
ATOM 1470 N N . ILE A 1 169 ? 17.377 13.408 -2.840 1.00 44.00 169 ILE A N 1
ATOM 1471 C CA . ILE A 1 169 ? 16.002 13.385 -3.347 1.00 44.00 169 ILE A CA 1
ATOM 1472 C C . ILE A 1 169 ? 15.182 14.348 -2.473 1.00 44.00 169 ILE A C 1
AT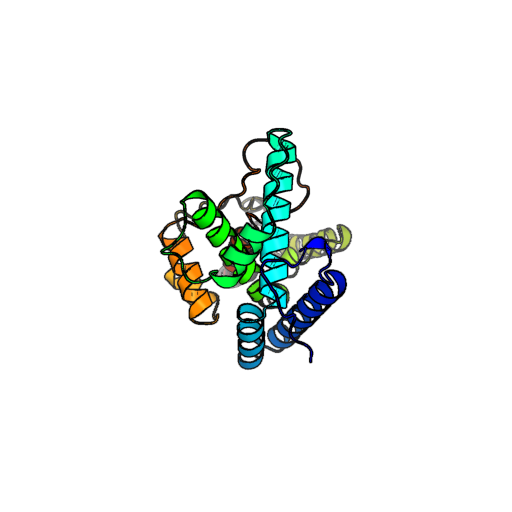OM 1474 O O . ILE A 1 169 ? 14.284 13.945 -1.746 1.00 44.00 169 ILE A O 1
ATOM 1478 N N . ASN A 1 170 ? 15.497 15.641 -2.523 1.00 41.31 170 ASN A N 1
ATOM 1479 C CA . ASN A 1 170 ? 14.629 16.694 -2.018 1.00 41.31 170 ASN A CA 1
ATOM 1480 C C . ASN A 1 170 ? 13.712 17.095 -3.169 1.00 41.31 170 ASN A C 1
ATOM 1482 O O . ASN A 1 170 ? 13.969 18.027 -3.929 1.00 41.31 170 ASN A O 1
ATOM 1486 N N . LYS A 1 171 ? 12.655 16.306 -3.361 1.00 50.88 171 LYS A N 1
ATOM 1487 C CA . LYS A 1 171 ? 11.712 16.505 -4.458 1.00 50.88 171 LYS A CA 1
ATOM 1488 C C . LYS A 1 171 ? 10.584 17.435 -4.052 1.00 50.88 171 LYS A C 1
ATOM 1490 O O . LYS A 1 171 ? 9.718 17.075 -3.261 1.00 50.88 171 LYS A O 1
ATOM 1495 N N . SER A 1 172 ? 10.537 18.597 -4.692 1.00 47.34 172 SER A N 1
ATOM 1496 C CA . SER A 1 172 ? 9.309 19.376 -4.770 1.00 47.34 172 SER A CA 1
ATOM 1497 C C . SER A 1 172 ? 8.350 18.698 -5.757 1.00 47.34 172 SER A C 1
ATOM 1499 O O . SER A 1 172 ? 8.647 18.513 -6.935 1.00 47.34 172 SER A O 1
ATOM 1501 N N . THR A 1 173 ? 7.156 18.340 -5.290 1.00 51.72 173 THR A N 1
ATOM 1502 C CA . THR A 1 173 ? 6.046 17.822 -6.117 1.00 51.72 173 THR A CA 1
ATOM 1503 C C . THR A 1 173 ? 5.494 18.867 -7.103 1.00 51.72 173 THR A C 1
ATOM 1505 O O . THR A 1 173 ? 4.615 18.562 -7.906 1.00 51.72 173 THR A O 1
ATOM 1508 N N . LYS A 1 174 ? 6.025 20.101 -7.069 1.00 54.03 174 LYS A N 1
ATOM 1509 C CA . LYS A 1 174 ? 5.563 21.277 -7.820 1.00 54.03 174 LYS A CA 1
ATOM 1510 C C . LYS A 1 174 ? 5.644 21.108 -9.343 1.00 54.03 174 LYS A C 1
ATOM 1512 O O . LYS A 1 174 ? 4.827 21.703 -10.035 1.00 54.03 174 LYS A O 1
ATOM 1517 N N . TYR A 1 175 ? 6.573 20.292 -9.847 1.00 59.00 175 TYR A N 1
ATOM 1518 C CA . TYR A 1 175 ? 6.840 20.134 -11.287 1.00 59.00 175 TYR A CA 1
ATOM 1519 C C . TYR A 1 175 ? 6.456 18.753 -11.845 1.00 59.00 175 TYR A C 1
ATOM 1521 O O . TYR A 1 175 ? 6.923 18.355 -12.911 1.00 59.00 175 TYR A O 1
ATOM 1529 N N . LEU A 1 176 ? 5.629 17.984 -11.131 1.00 66.00 176 LEU A N 1
ATOM 1530 C CA . LEU A 1 176 ? 5.218 16.661 -11.600 1.00 66.00 176 LEU A CA 1
ATOM 1531 C C . LEU A 1 176 ? 4.169 16.780 -12.712 1.00 66.00 176 LEU A C 1
ATOM 1533 O O . LEU A 1 176 ? 3.044 17.219 -12.478 1.00 66.00 176 LEU A O 1
ATOM 1537 N N . VAL A 1 177 ? 4.506 16.295 -13.909 1.00 77.19 177 VAL A N 1
ATOM 1538 C CA . VAL A 1 177 ? 3.528 16.079 -14.983 1.00 77.19 177 VAL A CA 1
ATOM 1539 C C . VAL A 1 177 ? 2.684 14.848 -14.633 1.00 77.19 177 VAL A C 1
ATOM 1541 O O . VAL A 1 177 ? 3.072 13.704 -14.884 1.00 77.19 177 VAL A O 1
ATOM 1544 N N . VAL A 1 178 ? 1.523 15.079 -14.012 1.00 79.62 178 VAL A N 1
ATOM 1545 C CA . VAL A 1 178 ? 0.640 14.017 -13.491 1.00 79.62 178 VAL A CA 1
ATOM 1546 C C . VAL A 1 178 ? 0.188 13.058 -14.595 1.00 79.62 178 VAL A C 1
ATOM 1548 O O . VAL A 1 178 ? 0.166 11.846 -14.388 1.00 79.62 178 VAL A O 1
ATOM 1551 N N . SER A 1 179 ? -0.104 13.568 -15.794 1.00 83.19 179 SER A N 1
ATOM 1552 C CA . SER A 1 179 ? -0.538 12.751 -16.936 1.00 83.19 179 SER A CA 1
ATOM 1553 C C . SER A 1 179 ? 0.512 11.716 -17.358 1.00 83.19 179 SER A C 1
ATOM 1555 O O . SER A 1 179 ? 0.169 10.558 -17.606 1.00 83.19 179 SER A O 1
ATOM 1557 N N . TYR A 1 180 ? 1.793 12.095 -17.375 1.00 83.62 180 TYR A N 1
ATOM 1558 C CA . TYR A 1 180 ? 2.905 11.185 -17.656 1.00 83.62 180 TYR A CA 1
ATOM 1559 C C . TYR A 1 180 ? 3.023 10.107 -16.575 1.00 83.62 180 TYR A C 1
ATOM 1561 O O . TYR A 1 180 ? 3.128 8.917 -16.878 1.00 83.62 180 TYR A O 1
ATOM 1569 N N . PHE A 1 181 ? 2.922 10.504 -15.306 1.00 84.00 181 PHE A N 1
ATOM 1570 C CA . PHE A 1 181 ? 3.013 9.570 -14.190 1.00 84.00 181 PHE A CA 1
ATOM 1571 C C . PHE A 1 181 ? 1.891 8.523 -14.193 1.00 84.00 181 PHE A C 1
ATOM 1573 O O . PHE A 1 181 ? 2.150 7.332 -14.027 1.00 84.00 181 PHE A O 1
ATOM 1580 N N . ILE A 1 182 ? 0.646 8.937 -14.439 1.00 86.38 182 ILE A N 1
ATOM 1581 C CA . ILE A 1 182 ? -0.500 8.019 -14.488 1.00 86.38 182 ILE A CA 1
ATOM 1582 C C . ILE A 1 182 ? -0.381 7.025 -15.650 1.00 86.38 182 ILE A C 1
ATOM 1584 O O . ILE A 1 182 ? -0.696 5.842 -15.475 1.00 86.38 182 ILE A O 1
ATOM 1588 N N . LYS A 1 183 ? 0.123 7.468 -16.811 1.00 86.19 183 LYS A N 1
ATOM 1589 C CA . LYS A 1 183 ? 0.449 6.568 -17.931 1.00 86.19 183 LYS A CA 1
ATOM 1590 C C . LYS A 1 183 ? 1.518 5.554 -17.529 1.00 86.19 183 LYS A C 1
ATOM 1592 O O . LYS A 1 183 ? 1.375 4.372 -17.828 1.00 86.19 183 LYS A O 1
ATOM 1597 N N . ARG A 1 184 ? 2.539 6.004 -16.799 1.00 85.19 184 ARG A N 1
ATOM 1598 C CA . ARG A 1 184 ? 3.664 5.180 -16.354 1.00 85.19 184 ARG A CA 1
ATOM 1599 C C . ARG A 1 184 ? 3.283 4.122 -15.319 1.00 85.19 184 ARG A C 1
ATOM 1601 O O . ARG A 1 184 ? 3.811 3.016 -15.387 1.00 85.19 184 ARG A O 1
ATOM 1608 N N . ILE A 1 185 ? 2.398 4.431 -14.365 1.00 86.06 185 ILE A N 1
ATOM 1609 C CA . ILE A 1 185 ? 2.049 3.462 -13.315 1.00 86.06 185 ILE A CA 1
ATOM 1610 C C . ILE A 1 185 ? 1.405 2.205 -13.915 1.00 86.06 185 ILE A C 1
ATOM 1612 O O . ILE A 1 185 ? 1.603 1.119 -13.381 1.00 86.06 185 ILE A O 1
ATOM 1616 N N . GLN A 1 186 ? 0.635 2.353 -15.003 1.00 83.50 186 GLN A N 1
ATOM 1617 C CA . GLN A 1 186 ? -0.109 1.255 -15.626 1.00 83.50 186 GLN A CA 1
ATOM 1618 C C . GLN A 1 186 ? -0.868 0.413 -14.582 1.00 83.50 186 GLN A C 1
ATOM 1620 O O . GLN A 1 186 ? -0.787 -0.806 -14.580 1.00 83.50 186 GLN A O 1
ATOM 1625 N N . SER A 1 187 ? -1.602 1.051 -13.668 1.00 87.31 187 SER A N 1
ATOM 1626 C CA . SER A 1 187 ? -2.416 0.371 -12.649 1.00 87.31 187 SER A CA 1
ATOM 1627 C C . SER A 1 187 ? -3.898 0.267 -13.030 1.00 87.31 187 SER A C 1
ATOM 1629 O O . SER A 1 187 ? -4.339 0.789 -14.063 1.00 87.31 187 SER A O 1
ATOM 1631 N N . LEU A 1 188 ? -4.669 -0.393 -12.160 1.00 90.69 188 LEU A N 1
ATOM 1632 C CA . LEU A 1 188 ? -6.131 -0.452 -12.204 1.00 90.69 188 LEU A CA 1
ATOM 1633 C C . LEU A 1 188 ? -6.769 0.954 -12.297 1.00 90.69 188 LEU A C 1
ATOM 1635 O O . LEU A 1 188 ? -6.253 1.894 -11.683 1.00 90.69 188 LEU A O 1
ATOM 1639 N N . PRO A 1 189 ? -7.922 1.113 -12.979 1.00 90.06 189 PRO A N 1
ATOM 1640 C CA . PRO A 1 189 ? -8.597 2.408 -13.129 1.00 90.06 189 PRO A CA 1
ATOM 1641 C C . PRO A 1 189 ? -8.881 3.107 -11.794 1.00 90.06 189 PRO A C 1
ATOM 1643 O O . PRO A 1 189 ? -8.613 4.297 -11.648 1.00 90.06 189 PRO A O 1
ATOM 1646 N N . TYR A 1 190 ? -9.331 2.344 -10.792 1.00 88.75 190 TYR A N 1
ATOM 1647 C CA . TYR A 1 190 ? -9.569 2.840 -9.435 1.00 88.75 190 TYR A CA 1
ATOM 1648 C C . TYR A 1 190 ? -8.302 3.460 -8.827 1.00 88.75 190 TYR A C 1
ATOM 1650 O O . TYR A 1 190 ? -8.320 4.582 -8.328 1.00 88.75 190 TYR A O 1
ATOM 1658 N N . ILE A 1 191 ? -7.172 2.756 -8.918 1.00 90.69 191 ILE A N 1
ATOM 1659 C CA . ILE A 1 191 ? -5.888 3.238 -8.405 1.00 90.69 191 ILE A CA 1
ATOM 1660 C C . ILE A 1 191 ? -5.466 4.522 -9.130 1.00 90.69 191 ILE A C 1
ATOM 1662 O O . ILE A 1 191 ? -5.056 5.488 -8.483 1.00 90.69 191 ILE A O 1
ATOM 1666 N N . LYS A 1 192 ? -5.571 4.535 -10.466 1.00 90.56 192 LYS A N 1
ATOM 1667 C CA . LYS A 1 192 ? -5.230 5.701 -11.293 1.00 90.56 192 LYS A CA 1
ATOM 1668 C C . LYS A 1 192 ? -6.040 6.923 -10.882 1.00 90.56 192 LYS A C 1
ATOM 1670 O O . LYS A 1 192 ? -5.455 7.984 -10.690 1.00 90.56 192 LYS A O 1
ATOM 1675 N N . TYR A 1 193 ? -7.349 6.755 -10.694 1.00 90.50 193 TYR A N 1
ATOM 1676 C CA . TYR A 1 193 ? -8.242 7.824 -10.263 1.00 90.50 193 TYR A CA 1
ATOM 1677 C C . TYR A 1 193 ? -7.768 8.449 -8.945 1.00 90.50 193 TYR A C 1
ATOM 1679 O O . TYR A 1 193 ? -7.446 9.636 -8.921 1.00 90.50 193 TYR A O 1
ATOM 1687 N N . TYR A 1 194 ? -7.602 7.656 -7.881 1.00 89.56 194 TYR A N 1
ATOM 1688 C CA . TYR A 1 194 ? -7.193 8.192 -6.575 1.00 89.56 194 TYR A CA 1
ATOM 1689 C C . TYR A 1 194 ? -5.817 8.856 -6.599 1.00 89.56 194 TYR A C 1
ATOM 1691 O O . TYR A 1 194 ? -5.669 9.960 -6.078 1.00 89.56 194 TYR A O 1
ATOM 1699 N N . ILE A 1 195 ? -4.823 8.228 -7.234 1.00 88.06 195 ILE A N 1
ATOM 1700 C CA . ILE A 1 195 ? -3.483 8.815 -7.352 1.00 88.06 195 ILE A CA 1
ATOM 1701 C C . ILE A 1 195 ? -3.543 10.132 -8.133 1.00 88.06 195 ILE A C 1
ATOM 1703 O O . ILE A 1 195 ? -2.920 11.109 -7.720 1.00 88.06 195 ILE A O 1
ATOM 1707 N N . SER A 1 196 ? -4.312 10.185 -9.225 1.00 88.00 196 SER A N 1
ATOM 1708 C CA . SER A 1 196 ? -4.463 11.404 -10.026 1.00 88.00 196 SER A CA 1
ATOM 1709 C C . SER A 1 196 ? -5.106 12.531 -9.221 1.00 88.00 196 SER A C 1
ATOM 1711 O O . SER A 1 196 ? -4.580 13.643 -9.203 1.00 88.00 196 SER A O 1
ATOM 1713 N N . CYS A 1 197 ? -6.170 12.234 -8.467 1.00 85.56 197 CYS A N 1
ATOM 1714 C CA . CYS A 1 197 ? -6.813 13.195 -7.584 1.00 85.56 197 CYS A CA 1
ATOM 1715 C C . CYS A 1 197 ? -5.832 13.690 -6.516 1.00 85.56 197 CYS A C 1
ATOM 1717 O O . CYS A 1 197 ? -5.674 14.896 -6.337 1.00 85.56 197 CYS A O 1
ATOM 1719 N N . TRP A 1 198 ? -5.128 12.793 -5.824 1.00 86.94 198 TRP A N 1
ATOM 1720 C CA . TRP A 1 198 ? -4.208 13.198 -4.761 1.00 86.94 198 TRP A CA 1
ATOM 1721 C C . TRP A 1 198 ? -3.031 14.031 -5.269 1.00 86.94 198 TRP A C 1
ATOM 1723 O O . TRP A 1 198 ? -2.636 14.974 -4.586 1.00 86.94 198 TRP A O 1
ATOM 1733 N N . LEU A 1 199 ? -2.497 13.735 -6.456 1.00 82.94 199 LEU A N 1
ATOM 1734 C CA . LEU A 1 199 ? -1.432 14.539 -7.058 1.00 82.94 199 LEU A CA 1
ATOM 1735 C C . LEU A 1 199 ? -1.940 15.910 -7.524 1.00 82.94 199 LEU A C 1
ATOM 1737 O O . LEU A 1 199 ? -1.309 16.917 -7.212 1.00 82.94 199 LEU A O 1
ATOM 1741 N N . ASN A 1 200 ? -3.096 15.966 -8.193 1.00 82.12 200 ASN A N 1
ATOM 1742 C CA . ASN A 1 200 ? -3.676 17.219 -8.690 1.00 82.12 200 ASN A CA 1
ATOM 1743 C C . ASN A 1 200 ? -4.051 18.174 -7.550 1.00 82.12 200 ASN A C 1
ATOM 1745 O O . ASN A 1 200 ? -3.738 19.361 -7.603 1.00 82.12 200 ASN A O 1
ATOM 1749 N N . TYR A 1 201 ? -4.676 17.654 -6.491 1.00 78.75 201 TYR A N 1
ATOM 1750 C CA . TYR A 1 201 ? -5.082 18.454 -5.334 1.00 78.75 201 TYR A CA 1
ATOM 1751 C C . TYR A 1 201 ? -3.969 18.638 -4.295 1.00 78.75 201 TYR A C 1
ATOM 1753 O O . TYR A 1 201 ? -4.221 19.231 -3.251 1.00 78.75 201 TYR A O 1
ATOM 1761 N N . ARG A 1 202 ? -2.758 18.111 -4.541 1.00 71.19 202 ARG A N 1
ATOM 1762 C CA . ARG A 1 202 ? -1.643 18.081 -3.570 1.00 71.19 202 ARG A CA 1
ATOM 1763 C C . ARG A 1 202 ? -2.052 17.505 -2.207 1.00 71.19 202 ARG A C 1
ATOM 1765 O O . ARG A 1 202 ? -1.544 17.899 -1.164 1.00 71.19 202 ARG A O 1
ATOM 1772 N N . ASN A 1 203 ? -2.968 16.542 -2.245 1.00 68.38 203 ASN A N 1
ATOM 1773 C CA . ASN A 1 203 ? -3.537 15.861 -1.085 1.00 68.38 203 ASN A CA 1
ATOM 1774 C C . ASN A 1 203 ? -2.826 14.535 -0.773 1.00 68.38 203 ASN A C 1
ATOM 1776 O O . ASN A 1 203 ? -3.293 13.774 0.076 1.00 68.38 203 ASN A O 1
ATOM 1780 N N . MET A 1 204 ? -1.700 14.246 -1.437 1.00 69.56 204 MET A N 1
ATOM 1781 C CA . MET A 1 204 ? -0.719 13.285 -0.925 1.00 69.56 204 MET A C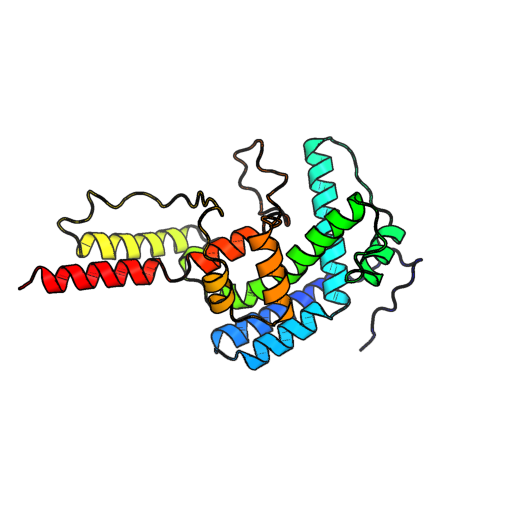A 1
ATOM 1782 C C . MET A 1 204 ? -0.279 13.769 0.453 1.00 69.56 204 MET A C 1
ATOM 1784 O O . MET A 1 204 ? 0.238 14.877 0.587 1.00 69.56 204 MET A O 1
ATOM 1788 N N . GLN A 1 205 ? -0.587 12.997 1.489 1.00 61.84 205 GLN A N 1
ATOM 1789 C CA . GLN A 1 205 ? -0.365 13.475 2.843 1.00 61.84 205 GLN A CA 1
ATOM 1790 C C . GLN A 1 205 ? 1.121 13.362 3.177 1.00 61.84 205 GLN A C 1
ATOM 1792 O O . GLN A 1 205 ? 1.703 12.290 3.078 1.00 61.84 205 GLN A O 1
ATOM 1797 N N . TYR A 1 206 ? 1.704 14.483 3.595 1.00 53.72 206 TYR A N 1
ATOM 1798 C CA . TYR A 1 206 ? 3.085 14.553 4.051 1.00 53.72 206 TYR A CA 1
ATOM 1799 C C . TYR A 1 206 ? 3.234 13.953 5.449 1.00 53.72 206 TYR A C 1
ATOM 1801 O O . TYR A 1 206 ? 2.296 13.940 6.256 1.00 53.72 206 TYR A O 1
ATOM 1809 N N . SER A 1 207 ? 4.441 13.469 5.750 1.00 48.50 207 SER A N 1
ATOM 1810 C CA . SER A 1 207 ? 4.743 12.896 7.059 1.00 48.50 207 SER A CA 1
ATOM 1811 C C . SER A 1 207 ? 4.394 13.880 8.182 1.00 48.50 207 SER A C 1
ATOM 1813 O O . SER A 1 207 ? 4.783 15.047 8.152 1.00 48.50 207 SER A O 1
ATOM 1815 N N . LEU A 1 208 ? 3.730 13.382 9.223 1.00 43.28 208 LEU A N 1
ATOM 1816 C CA . LEU A 1 208 ? 3.510 14.146 10.451 1.00 43.28 208 LEU A CA 1
ATOM 1817 C C . LEU A 1 208 ? 4.825 14.378 11.239 1.00 43.28 208 LEU A C 1
ATOM 1819 O O . LEU A 1 208 ? 4.860 15.193 12.157 1.00 43.28 208 LEU A O 1
ATOM 1823 N N . TYR A 1 209 ? 5.903 13.669 10.879 1.00 43.91 209 TYR A N 1
ATOM 1824 C CA . TYR A 1 209 ? 7.192 13.629 11.582 1.00 43.91 209 TYR A CA 1
ATOM 1825 C C . TYR A 1 209 ? 8.216 14.668 11.101 1.00 43.91 209 TYR A C 1
ATOM 1827 O O . TYR A 1 209 ? 9.226 14.875 11.762 1.00 43.91 209 TYR A O 1
ATOM 1835 N N . LEU A 1 210 ? 7.974 15.349 9.979 1.00 37.59 210 LEU A N 1
ATOM 1836 C CA . LEU A 1 210 ? 9.013 16.119 9.282 1.00 37.59 210 LEU A CA 1
ATOM 1837 C C . LEU A 1 210 ? 9.412 17.451 9.935 1.00 37.59 210 LEU A C 1
ATOM 1839 O O . LEU A 1 210 ? 10.184 18.188 9.329 1.00 37.59 210 LEU A O 1
ATOM 1843 N N . ARG A 1 211 ? 8.922 17.794 11.136 1.00 33.69 211 ARG A N 1
ATOM 1844 C CA . ARG A 1 211 ? 9.270 19.095 11.727 1.00 33.69 211 ARG A CA 1
ATOM 1845 C C . ARG A 1 211 ? 10.497 19.108 12.620 1.00 33.69 211 ARG A C 1
ATOM 1847 O O . ARG A 1 211 ? 11.028 20.188 12.768 1.00 33.69 211 ARG A O 1
ATOM 1854 N N . ASN A 1 212 ? 10.969 17.992 13.169 1.00 31.34 212 ASN A N 1
ATOM 1855 C CA . ASN A 1 212 ? 12.223 17.955 13.929 1.00 31.34 212 ASN A CA 1
ATOM 1856 C C . ASN A 1 212 ? 12.597 16.499 14.199 1.00 31.34 212 ASN A C 1
ATOM 1858 O O . ASN A 1 212 ? 11.864 15.830 14.922 1.00 31.34 212 ASN A O 1
ATOM 1862 N N . THR A 1 213 ? 13.699 16.030 13.616 1.00 29.64 213 THR A N 1
ATOM 1863 C CA . THR A 1 213 ? 14.681 15.055 14.141 1.00 29.64 213 THR A CA 1
ATOM 1864 C C . THR A 1 213 ? 15.323 14.313 12.974 1.00 29.64 213 THR A C 1
ATOM 1866 O O . THR A 1 213 ? 14.650 13.751 12.115 1.00 29.64 213 THR A O 1
ATOM 1869 N N . TYR A 1 214 ? 16.652 14.303 12.970 1.00 33.41 214 TYR A N 1
ATOM 1870 C CA . TYR A 1 214 ? 17.513 13.525 12.080 1.00 33.41 214 TYR A CA 1
ATOM 1871 C C . TYR A 1 214 ? 17.424 12.005 12.330 1.00 33.41 214 TYR A C 1
ATOM 1873 O O . TYR A 1 214 ? 18.266 11.247 11.856 1.00 33.41 214 TYR A O 1
ATOM 1881 N N . ASP A 1 215 ? 16.394 11.537 13.039 1.00 30.25 215 ASP A N 1
ATOM 1882 C CA . ASP A 1 215 ? 16.193 10.124 13.316 1.00 30.25 215 ASP A CA 1
ATOM 1883 C C . ASP A 1 215 ? 15.498 9.455 12.135 1.00 30.25 215 ASP A C 1
ATOM 1885 O O . ASP A 1 215 ? 14.273 9.340 12.035 1.00 30.25 215 ASP A O 1
ATOM 1889 N N . VAL A 1 216 ? 16.342 8.957 11.236 1.00 34.78 216 VAL A N 1
ATOM 1890 C CA . VAL A 1 216 ? 16.029 7.938 10.237 1.00 34.78 216 VAL A CA 1
ATOM 1891 C C . VAL A 1 216 ? 15.677 6.637 10.968 1.00 34.78 216 VAL A C 1
ATOM 1893 O O . VAL A 1 216 ? 16.438 5.676 10.989 1.00 34.78 216 VAL A O 1
ATOM 1896 N N . SER A 1 217 ? 14.512 6.586 11.610 1.00 34.62 217 SER A N 1
ATOM 1897 C CA . SER A 1 217 ? 13.971 5.346 12.159 1.00 34.62 217 SER A CA 1
ATOM 1898 C C . SER A 1 217 ? 12.534 5.150 11.678 1.00 34.62 217 SER A C 1
ATOM 1900 O O . SER A 1 217 ? 11.554 5.617 12.250 1.00 34.62 217 SER A O 1
ATOM 1902 N N . TYR A 1 218 ? 12.448 4.388 10.587 1.00 37.47 218 TYR A N 1
ATOM 1903 C CA . TYR A 1 218 ? 11.253 3.871 9.919 1.00 37.47 218 TYR A CA 1
ATOM 1904 C C . TYR A 1 218 ? 10.402 4.882 9.131 1.00 37.47 218 TYR A C 1
ATOM 1906 O O . TYR A 1 218 ? 9.954 5.894 9.672 1.00 37.47 218 TYR A O 1
ATOM 1914 N N . PRO A 1 219 ? 10.047 4.573 7.864 1.00 43.06 219 PRO A N 1
ATOM 1915 C CA . PRO A 1 219 ? 9.021 5.330 7.170 1.00 43.06 219 PRO A CA 1
ATOM 1916 C C . PRO A 1 219 ? 7.715 5.168 7.947 1.00 43.06 219 PRO A C 1
ATOM 1918 O O . PRO A 1 219 ? 7.108 4.092 7.995 1.00 43.06 219 PRO A O 1
ATOM 1921 N N . SER A 1 220 ? 7.279 6.248 8.591 1.00 52.94 220 SER A N 1
ATOM 1922 C CA . SER A 1 220 ? 5.921 6.318 9.107 1.00 52.94 220 SER A CA 1
ATOM 1923 C C . SER A 1 220 ? 4.956 6.004 7.959 1.00 52.94 220 SER A C 1
ATOM 1925 O O . SER A 1 220 ? 5.168 6.435 6.825 1.00 52.94 220 SER A O 1
ATOM 1927 N N . VAL A 1 221 ? 3.885 5.251 8.233 1.00 53.28 221 VAL A N 1
ATOM 1928 C CA . VAL A 1 221 ? 2.879 4.882 7.210 1.00 53.28 221 VAL A CA 1
ATOM 1929 C C . VAL A 1 221 ? 2.337 6.090 6.442 1.00 53.28 221 VAL A C 1
ATOM 1931 O O . VAL A 1 221 ? 1.897 5.951 5.305 1.00 53.28 221 VAL A O 1
ATOM 1934 N N . PHE A 1 222 ? 2.449 7.276 7.036 1.00 56.69 222 PHE A N 1
ATOM 1935 C CA . PHE A 1 222 ? 2.061 8.555 6.467 1.00 56.69 222 PHE A CA 1
ATOM 1936 C C . PHE A 1 222 ? 2.889 9.010 5.260 1.00 56.69 222 PHE A C 1
ATOM 1938 O O . PHE A 1 222 ? 2.415 9.885 4.563 1.00 56.69 222 PHE A O 1
ATOM 1945 N N . ASN A 1 223 ? 4.063 8.429 4.972 1.00 64.31 223 ASN A N 1
ATOM 1946 C CA . ASN A 1 223 ? 4.878 8.790 3.795 1.00 64.31 223 ASN A CA 1
ATOM 1947 C C . ASN A 1 223 ? 5.112 7.605 2.832 1.00 64.31 223 ASN A C 1
ATOM 1949 O O . ASN A 1 223 ? 5.857 7.686 1.860 1.00 64.31 223 ASN A O 1
ATOM 1953 N N . CYS A 1 224 ? 4.493 6.452 3.092 1.00 74.69 224 CYS A N 1
ATOM 1954 C CA . CYS A 1 224 ? 4.780 5.243 2.324 1.00 74.69 224 CYS A CA 1
ATOM 1955 C C . CYS A 1 224 ? 4.423 5.381 0.834 1.00 74.69 224 CYS A C 1
ATOM 1957 O O . CYS A 1 224 ? 5.197 4.954 -0.023 1.00 74.69 224 CYS A O 1
ATOM 1959 N N . LEU A 1 225 ? 3.267 5.977 0.523 1.00 81.88 225 LEU A N 1
ATOM 1960 C CA . LEU A 1 225 ? 2.818 6.143 -0.860 1.00 81.88 225 LEU A CA 1
ATOM 1961 C C . LEU A 1 225 ? 3.634 7.208 -1.598 1.00 81.88 225 LEU A C 1
ATOM 1963 O O . LEU A 1 225 ? 4.023 6.978 -2.736 1.00 81.88 225 LEU A O 1
ATOM 1967 N N . GLU A 1 226 ? 3.922 8.344 -0.965 1.00 77.12 226 GLU A N 1
ATOM 1968 C CA . GLU A 1 226 ? 4.702 9.421 -1.580 1.00 77.12 226 GLU A CA 1
ATOM 1969 C C . GLU A 1 226 ? 6.145 8.979 -1.872 1.00 77.12 226 GLU A C 1
ATOM 1971 O O . GLU A 1 226 ? 6.613 9.154 -2.999 1.00 77.12 226 GLU A O 1
ATOM 1976 N N . ILE A 1 227 ? 6.826 8.327 -0.918 1.00 75.50 227 ILE A N 1
ATOM 1977 C CA . ILE A 1 227 ? 8.158 7.736 -1.149 1.00 75.50 227 ILE A CA 1
ATOM 1978 C C . ILE A 1 227 ? 8.109 6.770 -2.335 1.00 75.50 227 ILE A C 1
ATOM 1980 O O . ILE A 1 227 ? 8.949 6.844 -3.233 1.00 75.50 227 ILE A O 1
ATOM 1984 N N . LEU A 1 228 ? 7.093 5.901 -2.377 1.00 82.25 228 LEU A N 1
ATOM 1985 C CA . LEU A 1 228 ? 6.920 4.964 -3.480 1.00 82.25 228 LEU A CA 1
ATOM 1986 C C . LEU A 1 228 ? 6.742 5.702 -4.813 1.00 82.25 228 LEU A C 1
ATOM 1988 O O . LEU A 1 228 ? 7.433 5.384 -5.772 1.00 82.25 228 LEU A O 1
ATOM 1992 N N . VAL A 1 229 ? 5.874 6.714 -4.878 1.00 81.75 229 VAL A N 1
ATOM 1993 C CA . VAL A 1 229 ? 5.678 7.546 -6.077 1.00 81.75 229 VAL A CA 1
ATOM 1994 C C . VAL A 1 229 ? 6.984 8.204 -6.519 1.00 81.75 229 VAL A C 1
ATOM 1996 O O . VAL A 1 229 ? 7.298 8.208 -7.712 1.00 81.75 229 VAL A O 1
ATOM 1999 N N . ASN A 1 230 ? 7.782 8.698 -5.576 1.00 76.38 230 ASN A N 1
ATOM 2000 C CA . ASN A 1 230 ? 9.078 9.293 -5.869 1.00 76.38 230 ASN A CA 1
ATOM 2001 C C . ASN A 1 230 ? 10.055 8.283 -6.477 1.00 76.38 230 ASN A C 1
ATOM 2003 O O . ASN A 1 230 ? 10.717 8.633 -7.459 1.00 76.38 230 ASN A O 1
ATOM 2007 N N . TYR A 1 231 ? 10.106 7.054 -5.957 1.00 78.69 231 TYR A N 1
ATOM 2008 C CA . TYR A 1 231 ? 10.908 5.972 -6.534 1.00 78.69 231 TYR A CA 1
ATOM 2009 C C . TYR A 1 231 ? 10.402 5.552 -7.908 1.00 78.69 231 TYR A C 1
ATOM 2011 O O . TYR A 1 231 ? 11.199 5.440 -8.832 1.00 78.69 231 TYR A O 1
ATOM 2019 N N . ILE A 1 232 ? 9.087 5.416 -8.095 1.00 83.62 232 ILE A N 1
ATOM 2020 C CA . ILE A 1 232 ? 8.492 5.112 -9.405 1.00 83.62 232 ILE A CA 1
ATOM 2021 C C . ILE A 1 232 ? 8.883 6.174 -10.431 1.00 83.62 232 ILE A C 1
ATOM 2023 O O . ILE A 1 232 ? 9.244 5.837 -11.557 1.00 83.62 232 ILE A O 1
ATOM 2027 N N . MET A 1 233 ? 8.848 7.448 -10.042 1.00 77.94 233 MET A N 1
ATOM 2028 C CA . MET A 1 233 ? 9.233 8.554 -10.913 1.00 77.94 233 MET A CA 1
ATOM 2029 C C . MET A 1 233 ? 10.715 8.529 -11.294 1.00 77.94 233 MET A C 1
ATOM 2031 O O . MET A 1 233 ? 11.032 8.817 -12.445 1.00 77.94 233 MET A O 1
ATOM 2035 N N . LEU A 1 234 ? 11.613 8.210 -10.354 1.00 74.50 234 LEU A N 1
ATOM 2036 C CA . LEU A 1 234 ? 13.059 8.163 -10.622 1.00 74.50 234 LEU A CA 1
ATOM 2037 C C . LEU A 1 234 ? 13.524 6.874 -11.281 1.00 74.50 234 LEU A C 1
ATOM 2039 O O . LEU A 1 234 ? 14.604 6.866 -11.861 1.00 74.50 234 LEU A O 1
ATOM 2043 N N . ASN A 1 235 ? 12.740 5.801 -11.199 1.00 78.62 235 ASN A N 1
ATOM 2044 C CA . ASN A 1 235 ? 13.113 4.532 -11.802 1.00 78.62 235 ASN A CA 1
ATOM 2045 C C . ASN A 1 235 ? 13.436 4.758 -13.293 1.00 78.62 235 ASN A C 1
ATOM 2047 O O . ASN A 1 235 ? 12.744 5.525 -13.967 1.00 78.62 235 ASN A O 1
ATOM 2051 N N . GLY A 1 236 ? 14.480 4.144 -13.831 1.00 74.19 236 GLY A N 1
ATOM 2052 C CA . GLY A 1 236 ? 14.912 4.344 -15.216 1.00 74.19 236 GLY A CA 1
ATOM 2053 C C . GLY A 1 236 ? 15.727 5.615 -15.476 1.00 74.19 236 GLY A C 1
ATOM 2054 O O . GLY A 1 236 ? 16.315 5.722 -16.551 1.00 74.19 236 GLY A O 1
ATOM 2055 N N . TRP A 1 237 ? 15.814 6.567 -14.535 1.00 71.62 237 TRP A N 1
ATOM 2056 C CA . TRP A 1 237 ? 16.654 7.760 -14.717 1.00 71.62 237 TRP A CA 1
ATOM 2057 C C . TRP A 1 237 ? 18.127 7.355 -14.840 1.00 71.62 237 TRP A C 1
ATOM 2059 O O . TRP A 1 237 ? 18.830 7.855 -15.715 1.00 71.62 237 TRP A O 1
ATOM 2069 N N . GLN A 1 238 ? 18.597 6.401 -14.031 1.00 66.50 238 GLN A N 1
ATOM 2070 C CA . GLN A 1 238 ? 19.986 5.934 -14.100 1.00 66.50 238 GLN A CA 1
ATOM 2071 C C . GLN A 1 238 ? 20.329 5.388 -15.487 1.00 66.50 238 GLN A C 1
ATOM 2073 O O . GLN A 1 238 ? 21.339 5.777 -16.068 1.00 66.50 238 GLN A O 1
ATOM 2078 N N . TRP A 1 239 ? 19.449 4.561 -16.055 1.00 71.00 239 TRP A N 1
ATOM 2079 C CA . TRP A 1 239 ? 19.614 4.043 -17.412 1.00 71.00 239 TRP A CA 1
ATOM 2080 C C . TRP A 1 239 ? 19.629 5.145 -18.467 1.00 71.00 239 TRP A C 1
ATOM 2082 O O . TRP A 1 239 ? 20.450 5.091 -19.378 1.00 71.00 239 TRP A O 1
ATOM 2092 N N . TYR A 1 240 ? 18.781 6.167 -18.325 1.00 72.00 240 TYR A N 1
ATOM 2093 C CA . TYR A 1 240 ? 18.813 7.334 -19.204 1.00 72.00 240 TYR A CA 1
ATOM 2094 C C . TYR A 1 240 ? 20.163 8.063 -19.132 1.00 72.00 240 TYR A C 1
ATOM 2096 O O . TYR A 1 240 ? 20.760 8.322 -20.172 1.00 72.00 240 TYR A O 1
ATOM 2104 N N . LEU A 1 241 ? 20.691 8.317 -17.928 1.00 66.44 241 LEU A N 1
ATOM 2105 C CA . LEU A 1 241 ? 22.004 8.954 -17.753 1.00 66.44 241 LEU A CA 1
ATOM 2106 C C . LEU A 1 241 ? 23.138 8.119 -18.357 1.00 66.44 241 LEU A C 1
ATOM 2108 O O . LEU A 1 241 ? 23.995 8.659 -19.057 1.00 66.44 241 LEU A O 1
ATOM 2112 N N . ILE A 1 242 ? 23.137 6.804 -18.122 1.00 67.62 242 ILE A N 1
ATOM 2113 C CA . ILE A 1 242 ? 24.125 5.886 -18.707 1.00 67.62 242 ILE A CA 1
ATOM 2114 C C . ILE A 1 242 ? 24.040 5.925 -20.237 1.00 67.62 242 ILE A C 1
ATOM 2116 O O . ILE A 1 242 ? 25.064 6.028 -20.913 1.00 67.62 242 ILE A O 1
ATOM 2120 N N . TYR A 1 243 ? 22.828 5.896 -20.792 1.00 73.44 243 TYR A N 1
ATOM 2121 C CA . TYR A 1 243 ? 22.609 5.969 -22.232 1.00 73.44 243 TYR A CA 1
ATOM 2122 C C . TYR A 1 243 ? 23.136 7.279 -22.830 1.00 73.44 243 TYR A C 1
ATOM 2124 O O . TYR A 1 243 ? 23.893 7.241 -23.801 1.00 73.44 243 TYR A O 1
ATOM 2132 N N . THR A 1 244 ? 22.812 8.432 -22.234 1.00 67.88 244 THR A N 1
ATOM 2133 C CA . THR A 1 244 ? 23.284 9.735 -22.731 1.00 67.88 244 THR A CA 1
ATOM 2134 C C . THR A 1 244 ? 24.803 9.866 -22.655 1.00 67.88 244 THR A C 1
ATOM 2136 O O . THR A 1 244 ? 25.415 10.419 -23.567 1.00 67.88 244 THR A O 1
ATOM 2139 N N . LEU A 1 245 ? 25.427 9.314 -21.608 1.00 65.81 245 LEU A N 1
ATOM 2140 C CA . LEU A 1 245 ? 26.885 9.303 -21.451 1.00 65.81 245 LEU A CA 1
ATOM 2141 C C . LEU A 1 245 ? 27.585 8.391 -22.466 1.00 65.81 245 LEU A C 1
ATOM 2143 O O . LEU A 1 245 ? 28.697 8.687 -22.897 1.00 65.81 245 LEU A O 1
ATOM 2147 N N . ASN A 1 246 ? 26.952 7.291 -22.871 1.00 65.50 246 ASN A N 1
ATOM 2148 C CA . ASN A 1 246 ? 27.482 6.438 -23.934 1.00 65.50 246 ASN A CA 1
ATOM 2149 C C . ASN A 1 246 ? 27.328 7.087 -25.319 1.00 65.50 246 ASN A C 1
ATOM 2151 O O . ASN A 1 246 ? 28.193 6.908 -26.176 1.00 65.50 246 ASN A O 1
ATOM 2155 N N . PHE A 1 247 ? 26.261 7.859 -25.540 1.00 62.94 247 PHE A N 1
ATOM 2156 C CA . PHE A 1 247 ? 26.029 8.564 -26.803 1.00 62.94 247 PHE A CA 1
ATOM 2157 C C . PHE A 1 247 ? 27.013 9.722 -27.020 1.00 62.94 247 PHE A C 1
ATOM 2159 O O . PHE A 1 247 ? 27.555 9.866 -28.114 1.00 62.94 247 PHE A O 1
ATOM 2166 N N . SER A 1 248 ? 27.317 10.504 -25.978 1.00 59.47 248 SER A N 1
ATOM 2167 C CA . SER A 1 248 ? 28.289 11.603 -26.079 1.00 59.47 248 SER A CA 1
ATOM 2168 C C . SER A 1 248 ? 29.704 11.123 -26.424 1.00 59.47 248 SER A C 1
ATOM 2170 O O . SER A 1 248 ? 30.433 11.818 -27.122 1.00 59.47 248 SER A O 1
ATOM 2172 N N . LYS A 1 249 ? 30.086 9.905 -26.022 1.00 57.75 249 LYS A N 1
ATOM 2173 C CA . LYS A 1 249 ? 31.371 9.299 -26.415 1.00 57.75 249 LYS A CA 1
ATOM 2174 C C . LYS A 1 249 ? 31.459 8.961 -27.896 1.00 57.75 249 LYS A C 1
ATOM 2176 O O . LYS A 1 249 ? 32.511 9.166 -28.493 1.00 57.75 249 LYS A O 1
ATOM 2181 N N . LYS A 1 250 ? 30.372 8.454 -28.486 1.00 56.06 250 LYS A N 1
ATOM 2182 C CA . LYS A 1 250 ? 30.332 8.139 -29.923 1.00 56.06 250 LYS A CA 1
ATOM 2183 C C . LYS A 1 250 ? 30.452 9.395 -30.783 1.00 56.06 250 LYS A C 1
ATOM 2185 O O . LYS A 1 250 ? 31.086 9.348 -31.823 1.00 56.06 250 LYS A O 1
ATOM 2190 N N . ASN A 1 251 ? 29.911 10.517 -30.315 1.00 51.56 251 ASN A N 1
ATOM 2191 C CA . ASN A 1 251 ? 29.999 11.784 -31.040 1.00 51.56 251 ASN A CA 1
ATOM 2192 C C . ASN A 1 251 ? 31.349 12.499 -30.855 1.00 51.56 251 ASN A C 1
ATOM 2194 O O . ASN A 1 251 ? 31.719 13.288 -31.708 1.00 51.56 251 ASN A O 1
ATOM 2198 N N . ASN A 1 252 ? 32.092 12.208 -29.781 1.00 49.72 252 ASN A N 1
ATOM 2199 C CA . ASN A 1 252 ? 33.433 12.760 -29.535 1.00 49.72 252 ASN A CA 1
ATOM 2200 C C . ASN A 1 252 ? 34.573 11.891 -30.117 1.00 49.72 252 ASN A C 1
ATOM 2202 O O . ASN A 1 252 ? 35.737 12.129 -29.802 1.00 49.72 252 ASN A O 1
ATOM 2206 N N . SER A 1 253 ? 34.247 10.838 -30.874 1.00 47.81 253 SER A N 1
ATOM 2207 C CA . SER A 1 253 ? 35.207 9.937 -31.542 1.00 47.81 253 SER A CA 1
ATOM 2208 C C . SER A 1 253 ? 35.122 9.989 -33.077 1.00 47.81 253 SER A C 1
ATOM 2210 O O . SER A 1 253 ? 35.708 9.141 -33.747 1.00 47.81 253 SER A O 1
ATOM 2212 N N . LEU A 1 254 ? 34.420 10.996 -33.605 1.00 38.06 254 LEU A N 1
ATOM 2213 C CA . LEU A 1 254 ? 34.468 11.477 -34.989 1.00 38.06 254 LEU A CA 1
ATOM 2214 C C . LEU A 1 254 ? 35.198 12.823 -35.000 1.00 38.06 254 LEU A C 1
ATOM 2216 O O . LEU A 1 254 ? 35.926 13.072 -35.981 1.00 38.06 254 LEU A O 1
#

InterPro domains:
  IPR025960 Reverse transcriptase, N-terminal domain [PF13655] (12-70)

Organism: NCBI:txid105607

pLDDT: mean 74.4, std 18.32, range [29.64, 97.25]

Radius of gyration: 21.49 Å; chains: 1; bounding box: 60×42×60 Å

Foldseek 3Di:
DDDPPDDLPDDLVPDPLVVLVVVLVVLLVQLLVCLLVVNVVSLQVSLVCLLPDLSNLSNLLVQLVVLVQVLCCVPVVDRDDDDSSLSVVCSVCLPPQPPDDPVVNLSSLLSVLLSLLSSLVSSVCNVFDVCVVPPDDPVVNVVVVVVVVCVCVVQCPPPVVPPPDPPPPPDDLVPDPLVVLLVQSPHDPVSSVSSSVCSVVVVLFDDPPPPDDPDPDDDRSSCSNVVVSSSSVCGCVVVVVVVVSVVVVVVVVD